Protein AF-A0A345T2D9-F1 (afdb_monomer_lite)

pLDDT: mean 84.97, std 14.41, range [37.31, 98.25]

Organism: NCBI:txid2126346

Sequence (292 aa):
MYDGEDHDENGLTFDQADDEQRRRAEKYAECTAQLSAAPDPAGAESLFDTGFTNGLMAIVVHEWPGQEHDARGRTLPASALLKLIEQKAADGVLAEAADAPGTYVIPEPNPVSFSWMEDGEEISLDTRIDVATLRDGLEATQHIRHARAGSSTRWLEERHIEALVALDYRQALHALSNEEENRDWERVRAEDRHSVEQAVDHLALIGDDEADRRAEAARRLHTGYHPKENPDGVELSDCPVCWRQAFSATREDELAMGQGPGQCFACGYERSPSMSYHLATIEHFKVRWGDY

Radius of gyration: 26.93 Å; chains: 1; bounding box: 69×57×72 Å

Secondary structure (DSSP, 8-state):
------B-TTS-BHHHHHHHHHHHHHHHHHHHHHHHT-SS-TTHHHHHHHHHHHHHHHHHHHHSTTTTB-TTSPBPPHHHHHHHHHHHHHTTSSEEPTTSTTEEEE--SS-B--TTSTT---B--PEEEEHHHHHHHHHHHHHHHTT---S--PPP-HHHHHHHHGGGGSTTT--HHHHHHHHHHHHHHHHHHHHHHHHHHHHHHH-HHHHHHHHHHHHHH----BTTTBTT----EE-TTT-SEEEEESS--TTSSS---EEETTT--EE-HHHHHHHHHHHHHHHHHTT-

Structure (mmCIF, N/CA/C/O backbone):
data_AF-A0A345T2D9-F1
#
_entry.id   AF-A0A345T2D9-F1
#
loop_
_atom_site.group_PDB
_atom_site.id
_atom_site.type_symbol
_atom_site.label_atom_id
_atom_site.label_alt_id
_atom_site.label_comp_id
_atom_site.label_asym_id
_atom_site.label_entity_id
_atom_site.label_seq_id
_atom_site.pdbx_PDB_ins_code
_atom_site.Cartn_x
_atom_site.Cartn_y
_atom_site.Cartn_z
_atom_site.occupancy
_atom_site.B_iso_or_equiv
_atom_site.auth_seq_id
_atom_site.auth_comp_id
_atom_site.auth_asym_id
_atom_site.auth_atom_id
_atom_site.pdbx_PDB_model_num
ATOM 1 N N . MET A 1 1 ? -0.911 -38.548 26.456 1.00 37.31 1 MET A N 1
ATOM 2 C CA . MET A 1 1 ? -2.371 -38.551 26.252 1.00 37.31 1 MET A CA 1
ATOM 3 C C . MET A 1 1 ? -2.942 -37.476 27.162 1.00 37.31 1 MET A C 1
ATOM 5 O O . MET A 1 1 ? -3.333 -37.764 28.283 1.00 37.31 1 MET A O 1
ATOM 9 N N . TYR A 1 2 ? -2.812 -36.237 26.703 1.00 39.16 2 TYR A N 1
ATOM 10 C CA . TYR A 1 2 ? -3.446 -35.026 27.219 1.00 39.16 2 TYR A CA 1
ATOM 11 C C . TYR A 1 2 ? -3.425 -34.071 26.019 1.00 39.16 2 TYR A C 1
ATOM 13 O O . TYR A 1 2 ? -2.543 -33.231 25.913 1.00 39.16 2 TYR A O 1
ATOM 21 N N . ASP A 1 3 ? -4.310 -34.333 25.057 1.00 41.81 3 ASP A N 1
ATOM 22 C CA . ASP A 1 3 ? -4.680 -33.353 24.035 1.00 41.81 3 ASP A CA 1
ATOM 23 C C . ASP A 1 3 ? -5.883 -32.620 24.625 1.00 41.81 3 ASP A C 1
ATOM 25 O O . ASP A 1 3 ? -7.017 -33.095 24.560 1.00 41.81 3 ASP A O 1
ATOM 29 N N . GLY A 1 4 ? -5.591 -31.561 25.376 1.00 41.50 4 GLY A N 1
ATOM 30 C CA . GLY A 1 4 ? -6.585 -30.572 25.760 1.00 41.50 4 GLY A CA 1
ATOM 31 C C . GLY A 1 4 ? -6.581 -29.511 24.678 1.00 41.50 4 GLY A C 1
ATOM 32 O O . GLY A 1 4 ? -5.702 -28.657 24.678 1.00 41.50 4 GLY A O 1
ATOM 33 N N . GLU A 1 5 ? -7.504 -29.616 23.728 1.00 44.31 5 GLU A N 1
ATOM 34 C CA . GLU A 1 5 ? -7.860 -28.487 22.874 1.00 44.31 5 GLU A CA 1
ATOM 35 C C . GLU A 1 5 ? -8.541 -27.459 23.787 1.00 44.31 5 GLU A C 1
ATOM 37 O O . GLU A 1 5 ? -9.658 -27.674 24.264 1.00 44.31 5 GLU A O 1
ATOM 42 N N . ASP A 1 6 ? -7.814 -26.390 24.121 1.00 44.22 6 ASP A N 1
ATOM 43 C CA . ASP A 1 6 ? -8.354 -25.248 24.854 1.00 44.22 6 ASP A CA 1
ATOM 44 C C . ASP A 1 6 ? -9.343 -24.528 23.927 1.00 44.22 6 ASP A C 1
ATOM 46 O O . ASP A 1 6 ? -8.974 -23.743 23.053 1.00 44.22 6 ASP A O 1
ATOM 50 N N . HIS A 1 7 ? -10.617 -24.879 24.074 1.00 38.28 7 HIS A N 1
ATOM 51 C CA . HIS A 1 7 ? -11.731 -24.195 23.434 1.00 38.28 7 HIS A CA 1
ATOM 52 C C . HIS A 1 7 ? -12.103 -22.956 24.248 1.00 38.28 7 HIS A C 1
ATOM 54 O O . HIS A 1 7 ? -12.227 -23.030 25.475 1.00 38.28 7 HIS A O 1
ATOM 60 N N . ASP A 1 8 ? -12.329 -21.832 23.570 1.00 53.59 8 ASP A N 1
ATOM 61 C CA . ASP A 1 8 ? -12.975 -20.681 24.192 1.00 53.59 8 ASP A CA 1
ATOM 62 C C . ASP A 1 8 ? -14.466 -20.964 24.477 1.00 53.59 8 ASP A C 1
ATOM 64 O O . ASP A 1 8 ? -15.040 -21.964 24.030 1.00 53.59 8 ASP A O 1
ATOM 68 N N . GLU A 1 9 ? -15.120 -20.087 25.246 1.00 47.97 9 GLU A N 1
ATOM 69 C CA . GLU A 1 9 ? -16.525 -20.241 25.663 1.00 47.97 9 GLU A CA 1
ATOM 70 C C . GLU A 1 9 ? -17.533 -20.272 24.488 1.00 47.97 9 GLU A C 1
ATOM 72 O O . GLU A 1 9 ? -18.720 -20.521 24.709 1.00 47.97 9 GLU A O 1
ATOM 77 N N . ASN A 1 10 ? -17.071 -20.089 23.243 1.00 53.78 10 ASN A N 1
ATOM 78 C CA . ASN A 1 10 ? -17.872 -20.093 22.020 1.00 53.78 10 ASN A CA 1
ATOM 79 C C . ASN A 1 10 ? -17.537 -21.244 21.048 1.00 53.78 10 ASN A C 1
ATOM 81 O O . ASN A 1 10 ? -18.207 -21.380 20.021 1.00 53.78 10 ASN A O 1
ATOM 85 N N . GLY A 1 11 ? -16.587 -22.124 21.382 1.00 51.28 11 GLY A N 1
ATOM 86 C CA . GLY A 1 11 ? -16.313 -23.351 20.631 1.00 51.28 11 GLY A CA 1
ATOM 87 C C . GLY A 1 11 ? -15.476 -23.168 19.364 1.00 51.28 11 GLY A C 1
ATOM 88 O O . GLY A 1 11 ? -15.506 -24.053 18.504 1.00 51.28 11 GLY A O 1
ATOM 89 N N . LEU A 1 12 ? -14.727 -22.068 19.242 1.00 49.78 12 LEU A N 1
ATOM 90 C CA . LEU A 1 12 ? -13.662 -21.944 18.246 1.00 49.78 12 LEU A CA 1
ATOM 91 C C . LEU A 1 12 ? -12.354 -22.462 18.856 1.00 49.78 12 LEU A C 1
ATOM 93 O O . LEU A 1 12 ? -12.05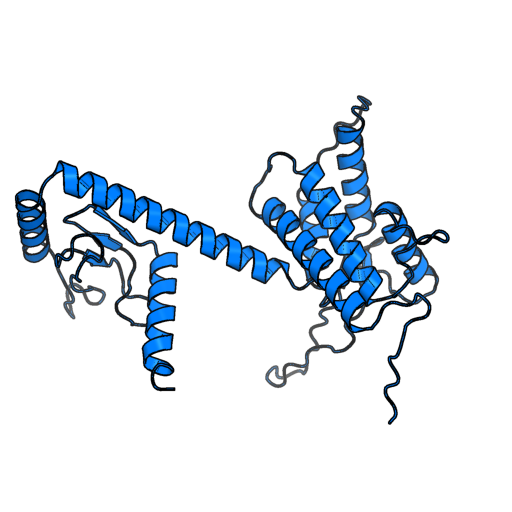5 -22.240 20.030 1.00 49.78 12 LEU A O 1
ATOM 97 N N . THR A 1 13 ? -11.574 -23.210 18.077 1.00 55.53 13 THR A N 1
ATOM 98 C CA . THR A 1 13 ? -10.193 -23.528 18.472 1.00 55.53 13 THR A CA 1
ATOM 99 C C . THR A 1 13 ? -9.342 -22.266 18.334 1.00 55.53 13 THR A C 1
ATOM 101 O O . THR A 1 13 ? -9.594 -21.474 17.428 1.00 55.53 13 THR A O 1
ATOM 104 N N . PHE A 1 14 ? -8.314 -22.092 19.168 1.00 55.38 14 PHE A N 1
ATOM 105 C CA . PHE A 1 14 ? -7.381 -20.951 19.112 1.00 55.38 14 PHE A CA 1
ATOM 106 C C . PHE A 1 14 ? -6.909 -20.617 17.675 1.00 55.38 14 PHE A C 1
ATOM 108 O O . PHE A 1 14 ? -6.937 -19.459 17.265 1.00 55.38 14 PHE A O 1
ATOM 115 N N . ASP A 1 15 ? -6.626 -21.643 16.863 1.00 62.47 15 ASP A N 1
ATOM 116 C CA . ASP A 1 15 ? -6.221 -21.513 15.452 1.00 62.47 15 ASP A CA 1
ATOM 117 C C . ASP A 1 15 ? -7.292 -20.886 14.529 1.00 62.47 15 ASP A C 1
ATOM 119 O O . ASP A 1 15 ? -6.964 -20.269 13.519 1.00 62.47 15 ASP A O 1
ATOM 123 N N . GLN A 1 16 ? -8.584 -21.031 14.842 1.00 66.31 16 GLN A N 1
ATOM 124 C CA . GLN A 1 16 ? -9.682 -20.501 14.021 1.00 66.31 16 GLN A CA 1
ATOM 125 C C . GLN A 1 16 ? -9.945 -19.015 14.283 1.00 66.31 16 GLN A C 1
ATOM 127 O O . GLN A 1 16 ? -10.308 -18.292 13.355 1.00 66.31 16 GLN A O 1
ATOM 132 N N . ALA A 1 17 ? -9.763 -18.565 15.527 1.00 65.06 17 ALA A N 1
ATOM 133 C CA . ALA A 1 17 ? -9.914 -17.161 15.901 1.00 65.06 17 ALA A CA 1
ATOM 134 C C . ALA A 1 17 ? -8.778 -16.300 15.320 1.00 65.06 17 ALA A C 1
ATOM 136 O O . ALA A 1 17 ? -9.041 -15.223 14.785 1.00 65.06 17 ALA A O 1
ATOM 137 N N . ASP A 1 18 ? -7.544 -16.816 15.338 1.00 75.94 18 ASP A N 1
ATOM 138 C CA . ASP A 1 18 ? -6.377 -16.173 14.716 1.00 75.94 18 ASP A CA 1
ATOM 139 C C . ASP A 1 18 ? -6.539 -16.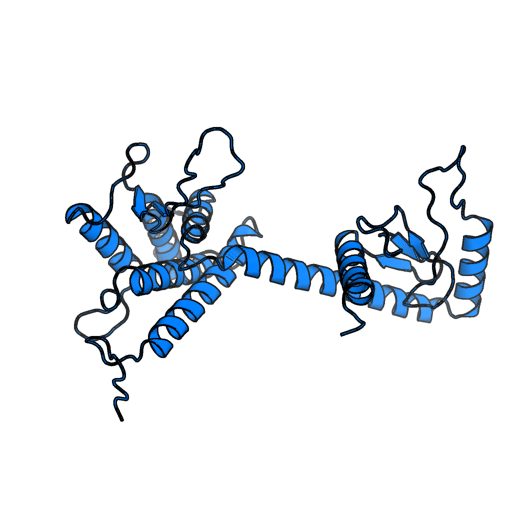056 13.187 1.00 75.94 18 ASP A C 1
ATOM 141 O O . ASP A 1 18 ? -6.321 -14.998 12.592 1.00 75.94 18 ASP A O 1
ATOM 145 N N . ASP A 1 19 ? -7.042 -17.114 12.540 1.00 82.75 19 ASP A N 1
ATOM 146 C CA . ASP A 1 19 ? -7.343 -17.107 11.106 1.00 82.75 19 ASP A CA 1
ATOM 147 C C . ASP A 1 19 ? -8.461 -16.118 10.728 1.00 82.75 19 ASP A C 1
ATOM 149 O O . ASP A 1 19 ? -8.384 -15.478 9.671 1.00 82.75 19 ASP A O 1
ATOM 153 N N . GLU A 1 20 ? -9.513 -15.979 11.546 1.00 82.44 20 GLU A N 1
ATOM 154 C CA . GLU A 1 20 ? -10.546 -14.966 11.309 1.00 82.44 20 GLU A CA 1
ATOM 155 C C . GLU A 1 20 ? -9.977 -13.557 11.487 1.00 82.44 20 GLU A C 1
ATOM 157 O O . GLU A 1 20 ? -10.146 -12.732 10.586 1.00 82.44 20 GLU A O 1
ATOM 162 N N . GLN A 1 21 ? -9.264 -13.290 12.584 1.00 87.62 21 GLN A N 1
ATOM 163 C CA . GLN A 1 21 ? -8.630 -11.996 12.832 1.00 87.62 21 GLN A CA 1
ATOM 164 C C . GLN A 1 21 ? -7.728 -11.592 11.658 1.00 87.62 21 GLN A C 1
ATOM 166 O O . GLN A 1 21 ? -7.878 -10.489 11.126 1.00 87.62 21 GLN A O 1
ATOM 171 N N . ARG A 1 22 ? -6.858 -12.497 11.186 1.00 87.75 22 ARG A N 1
ATOM 172 C CA . ARG A 1 22 ? -5.954 -12.235 10.056 1.00 87.75 22 ARG A CA 1
ATOM 173 C C . ARG A 1 22 ? -6.713 -11.867 8.782 1.00 87.75 22 ARG A C 1
ATOM 175 O O . ARG A 1 22 ? -6.397 -10.864 8.152 1.00 87.75 22 ARG A O 1
ATOM 182 N N . ARG A 1 23 ? -7.777 -12.601 8.436 1.00 90.12 23 ARG A N 1
ATOM 183 C CA . ARG A 1 23 ? -8.617 -12.276 7.262 1.00 90.12 23 ARG A CA 1
ATOM 184 C C . ARG A 1 23 ? -9.296 -10.912 7.380 1.00 90.12 23 ARG A C 1
ATOM 186 O O . ARG A 1 23 ? -9.499 -10.232 6.374 1.00 90.12 23 ARG A O 1
ATOM 193 N N . ARG A 1 24 ? -9.698 -10.514 8.591 1.00 92.81 24 ARG A N 1
ATOM 194 C CA . ARG A 1 24 ? -10.275 -9.185 8.843 1.00 92.81 24 ARG A CA 1
ATOM 195 C C . ARG A 1 24 ? -9.219 -8.096 8.674 1.00 92.81 24 ARG A C 1
ATOM 197 O O . ARG A 1 24 ? -9.506 -7.105 8.006 1.00 92.81 24 ARG A O 1
ATOM 204 N N . ALA A 1 25 ? -8.019 -8.302 9.208 1.00 93.12 25 ALA A N 1
ATOM 205 C CA . ALA A 1 25 ? -6.893 -7.385 9.055 1.00 93.12 25 ALA A CA 1
ATOM 206 C C . ALA A 1 25 ? -6.489 -7.209 7.581 1.00 93.12 25 ALA A C 1
ATOM 208 O O . ALA A 1 25 ? -6.402 -6.080 7.107 1.00 93.12 25 ALA A O 1
ATOM 209 N N . GLU A 1 26 ? -6.371 -8.306 6.825 1.00 91.75 26 GLU A N 1
ATOM 210 C CA . GLU A 1 26 ? -6.128 -8.286 5.374 1.00 91.75 26 GLU A CA 1
ATOM 211 C C . GLU A 1 26 ? -7.205 -7.469 4.649 1.00 91.75 26 GLU A C 1
ATOM 213 O O . GLU A 1 26 ? -6.901 -6.560 3.876 1.00 91.75 26 GLU A O 1
ATOM 218 N N . LYS A 1 27 ? -8.489 -7.726 4.945 1.00 95.06 27 LYS A N 1
ATOM 219 C CA . LYS A 1 27 ? -9.571 -7.006 4.268 1.00 95.06 27 LYS A CA 1
ATOM 220 C C . LYS A 1 27 ? -9.626 -5.523 4.629 1.00 95.06 27 LYS A C 1
ATOM 222 O O . LYS A 1 27 ? -10.008 -4.699 3.795 1.00 95.06 27 LYS A O 1
ATOM 227 N N . TYR A 1 28 ? -9.283 -5.191 5.870 1.00 95.88 28 TYR A N 1
ATOM 228 C CA . TYR A 1 28 ? -9.075 -3.817 6.302 1.00 95.88 28 TYR A CA 1
ATOM 229 C C . TYR A 1 28 ? -7.957 -3.159 5.485 1.00 95.88 28 TYR A C 1
ATOM 231 O O . TYR A 1 28 ? -8.211 -2.125 4.869 1.00 95.88 28 TYR A O 1
ATOM 239 N N . ALA A 1 29 ? -6.781 -3.786 5.412 1.00 94.06 29 ALA A N 1
ATOM 240 C CA . ALA A 1 29 ? -5.611 -3.259 4.719 1.00 94.06 29 ALA A CA 1
ATOM 241 C C . ALA A 1 29 ? -5.891 -3.002 3.231 1.00 94.06 29 ALA A C 1
ATOM 243 O O . ALA A 1 29 ? -5.652 -1.895 2.757 1.00 94.06 29 ALA A O 1
ATOM 244 N N . GLU A 1 30 ? -6.505 -3.957 2.521 1.00 92.69 30 GLU A N 1
ATOM 245 C CA . GLU A 1 30 ? -6.890 -3.802 1.108 1.00 92.69 30 GLU A CA 1
ATOM 246 C C . GLU A 1 30 ? -7.754 -2.551 0.870 1.00 92.69 30 GLU A C 1
ATOM 248 O O . GLU A 1 30 ? -7.509 -1.756 -0.043 1.00 92.69 30 GLU A O 1
ATOM 253 N N . CYS A 1 31 ? -8.809 -2.383 1.676 1.00 93.38 31 CYS A N 1
ATOM 254 C CA . CYS A 1 31 ? -9.748 -1.275 1.520 1.00 93.38 31 CYS A CA 1
ATOM 255 C C . CYS A 1 31 ? -9.118 0.063 1.913 1.00 93.38 31 CYS A C 1
ATOM 257 O O . CYS A 1 31 ? -9.323 1.058 1.217 1.00 93.38 31 CYS A O 1
ATOM 259 N N . THR A 1 32 ? -8.358 0.086 3.006 1.00 93.50 32 THR A N 1
ATOM 260 C CA . THR A 1 32 ? -7.711 1.293 3.523 1.00 93.50 32 THR A CA 1
ATOM 261 C C . THR A 1 32 ? -6.586 1.758 2.597 1.00 93.50 32 THR A C 1
ATOM 263 O O . THR A 1 32 ? -6.557 2.938 2.264 1.00 93.50 32 THR A O 1
ATOM 266 N N . ALA A 1 33 ? -5.753 0.853 2.071 1.00 91.25 33 ALA A N 1
ATOM 267 C CA . ALA A 1 33 ? -4.710 1.180 1.091 1.00 91.25 33 ALA A CA 1
ATOM 268 C C . ALA A 1 33 ? -5.300 1.749 -0.210 1.00 91.25 33 ALA A C 1
ATOM 270 O O . ALA A 1 33 ? -4.747 2.651 -0.840 1.00 91.25 33 ALA A O 1
ATOM 271 N N . GLN A 1 34 ? -6.459 1.239 -0.640 1.00 90.50 34 GLN A N 1
ATOM 272 C CA . GLN A 1 34 ? -7.145 1.787 -1.808 1.00 90.50 34 GLN A CA 1
ATOM 273 C C . GLN A 1 34 ? -7.705 3.196 -1.553 1.00 90.50 34 GLN A C 1
ATOM 275 O O . GLN A 1 34 ? -7.751 4.003 -2.483 1.00 90.50 34 GLN A O 1
ATOM 280 N N . LEU A 1 35 ? -8.132 3.487 -0.321 1.00 90.62 35 LEU A N 1
ATOM 281 C CA . LEU A 1 35 ? -8.584 4.818 0.088 1.00 90.62 35 LEU A CA 1
ATOM 282 C C . LEU A 1 35 ? -7.427 5.809 0.226 1.00 90.62 35 LEU A C 1
ATOM 284 O O . LEU A 1 35 ? -7.558 6.933 -0.242 1.00 90.62 35 LEU A O 1
ATOM 288 N N . SER A 1 36 ? -6.310 5.403 0.834 1.00 89.38 36 SER A N 1
ATOM 289 C CA . SER A 1 36 ? -5.149 6.275 1.057 1.00 89.38 36 SER A CA 1
ATOM 290 C C . SER A 1 36 ? -4.454 6.663 -0.251 1.00 89.38 36 SER A C 1
ATOM 292 O O . SER A 1 36 ? -3.978 7.787 -0.396 1.00 89.38 36 SER A O 1
ATOM 294 N N . ALA A 1 37 ? -4.439 5.766 -1.241 1.00 85.12 37 ALA A N 1
ATOM 295 C CA . ALA A 1 37 ? -3.722 5.976 -2.496 1.00 85.12 37 ALA A CA 1
ATOM 296 C C . ALA A 1 37 ? -4.385 6.972 -3.470 1.00 85.12 37 ALA A C 1
ATOM 298 O O . ALA A 1 37 ? -3.742 7.382 -4.441 1.00 85.12 37 ALA A O 1
ATOM 299 N N . ALA A 1 38 ? -5.658 7.341 -3.281 1.00 77.38 38 ALA A N 1
ATOM 300 C CA . ALA A 1 38 ? -6.394 8.176 -4.232 1.00 77.38 38 ALA A CA 1
ATOM 301 C C . ALA A 1 38 ? -7.232 9.263 -3.533 1.00 77.38 38 ALA A C 1
ATOM 303 O O . ALA A 1 38 ? -7.950 8.959 -2.590 1.00 77.38 38 ALA A O 1
ATOM 304 N N . PRO A 1 39 ? -7.240 10.514 -4.037 1.00 60.34 39 PRO A N 1
ATOM 305 C CA . PRO A 1 39 ? -7.975 11.616 -3.407 1.00 60.34 39 PRO A CA 1
ATOM 306 C C . PRO A 1 39 ? -9.511 11.507 -3.498 1.00 60.34 39 PRO A C 1
ATOM 308 O O . PRO A 1 39 ? -10.200 12.236 -2.794 1.00 60.34 39 PRO A O 1
ATOM 311 N N . ASP A 1 40 ? -10.050 10.632 -4.358 1.00 73.19 40 ASP A N 1
ATOM 312 C CA . ASP A 1 40 ? -11.491 10.331 -4.467 1.00 73.19 40 ASP A CA 1
ATOM 313 C C . ASP A 1 40 ? -11.710 9.002 -5.231 1.00 73.19 40 ASP A C 1
ATOM 315 O O . ASP A 1 40 ? -11.970 8.998 -6.442 1.00 73.19 40 ASP A O 1
ATOM 319 N N . PRO A 1 41 ? -11.490 7.834 -4.599 1.00 75.31 41 PRO A N 1
ATOM 320 C CA . PRO A 1 41 ? -11.643 6.557 -5.280 1.00 75.31 41 PRO A CA 1
ATOM 321 C C . PRO A 1 41 ? -13.120 6.262 -5.549 1.00 75.31 41 PRO A C 1
ATOM 323 O O . PRO A 1 41 ? -13.985 6.425 -4.689 1.00 75.31 41 PRO A O 1
ATOM 326 N N . ALA A 1 42 ? -13.418 5.735 -6.738 1.00 78.38 42 ALA A N 1
ATOM 327 C CA . ALA A 1 42 ? -14.766 5.283 -7.061 1.00 78.38 42 ALA A CA 1
ATOM 328 C C . ALA A 1 42 ? -15.254 4.252 -6.024 1.00 78.38 42 ALA A C 1
ATOM 330 O O . ALA A 1 42 ? -14.652 3.190 -5.859 1.00 78.38 42 ALA A O 1
ATOM 331 N N . GLY A 1 43 ? -16.363 4.561 -5.345 1.00 84.75 43 GLY A N 1
ATOM 332 C CA . GLY A 1 43 ? -16.904 3.719 -4.278 1.00 84.75 43 GLY A CA 1
ATOM 333 C C . GLY A 1 43 ? -16.200 3.879 -2.927 1.00 84.75 43 GLY A C 1
ATOM 334 O O . GLY A 1 43 ? -16.231 2.933 -2.134 1.00 84.75 43 GLY A O 1
ATOM 335 N N . ALA A 1 44 ? -15.597 5.043 -2.652 1.00 87.75 44 ALA A N 1
ATOM 336 C CA . ALA A 1 44 ? -14.953 5.385 -1.383 1.00 87.75 44 ALA A CA 1
ATOM 337 C C . ALA A 1 44 ? -15.805 5.019 -0.157 1.00 87.75 44 ALA A C 1
ATOM 339 O O . ALA A 1 44 ? -15.297 4.454 0.803 1.00 87.75 44 ALA A O 1
ATOM 340 N N . GLU A 1 45 ? -17.120 5.229 -0.200 1.00 89.56 45 GLU A N 1
ATOM 341 C CA . GLU A 1 45 ? -18.030 4.892 0.901 1.00 89.56 45 GLU A CA 1
ATOM 342 C C . GLU A 1 45 ? -18.142 3.383 1.133 1.00 89.56 45 GLU A C 1
ATOM 344 O O . GLU A 1 45 ? -18.313 2.908 2.257 1.00 89.56 45 GLU A O 1
ATOM 349 N N . SER A 1 46 ? -18.076 2.599 0.055 1.00 90.69 46 SER A N 1
ATOM 350 C CA . SER A 1 46 ? -18.073 1.143 0.152 1.00 90.69 46 SER A CA 1
ATOM 351 C C . SER A 1 46 ? -16.764 0.634 0.734 1.00 90.69 46 SER A C 1
ATOM 353 O O . SER A 1 46 ? -16.788 -0.260 1.583 1.00 90.69 46 SER A O 1
ATOM 355 N N . LEU A 1 47 ? -15.645 1.204 0.285 1.00 92.75 47 LEU A N 1
ATOM 356 C CA . LEU A 1 47 ? -14.314 0.877 0.784 1.00 92.75 47 LEU A CA 1
ATOM 357 C C . LEU A 1 47 ? -14.183 1.258 2.257 1.00 92.75 47 LEU A C 1
ATOM 359 O O . LEU A 1 47 ? -13.773 0.418 3.048 1.00 92.75 47 LEU A O 1
ATOM 363 N N . PHE A 1 48 ? -14.623 2.459 2.638 1.00 93.62 48 PHE A N 1
ATOM 364 C CA . PHE A 1 48 ? -14.526 2.956 4.009 1.00 93.62 48 PHE A CA 1
ATOM 365 C C . PHE A 1 48 ? -15.298 2.065 4.968 1.00 93.62 48 PHE A C 1
ATOM 367 O O . PHE A 1 48 ? -14.719 1.538 5.905 1.00 93.62 48 PHE A O 1
ATOM 374 N N . ASP A 1 49 ? -16.577 1.801 4.705 1.00 92.44 49 ASP A N 1
ATOM 375 C CA . ASP A 1 49 ? -17.382 0.966 5.602 1.00 92.44 49 ASP A CA 1
ATOM 376 C C . ASP A 1 49 ? -16.863 -0.473 5.687 1.00 92.44 49 ASP A C 1
ATOM 378 O O . ASP A 1 49 ? -16.956 -1.100 6.746 1.00 92.44 49 ASP A O 1
ATOM 382 N N . THR A 1 50 ? -16.348 -1.016 4.577 1.00 93.81 50 THR A N 1
ATOM 383 C CA . THR A 1 50 ? -15.784 -2.372 4.546 1.00 93.81 50 THR A CA 1
ATOM 384 C C . THR A 1 50 ? -14.486 -2.420 5.339 1.00 93.81 50 THR A C 1
ATOM 386 O O . THR A 1 50 ? -14.356 -3.273 6.216 1.00 93.81 50 THR A O 1
ATOM 389 N N . GLY A 1 51 ? -13.563 -1.496 5.075 1.00 94.38 51 GLY A N 1
ATOM 390 C CA . GLY A 1 51 ? -12.301 -1.380 5.794 1.00 94.38 51 GLY A CA 1
ATOM 391 C C . GLY A 1 51 ? -12.549 -1.155 7.277 1.00 94.38 51 GLY A C 1
ATOM 392 O O . GLY A 1 51 ? -12.126 -1.953 8.103 1.00 94.38 51 GLY A O 1
ATOM 393 N N . PHE A 1 52 ? -13.363 -0.159 7.613 1.00 95.50 52 PHE A N 1
ATOM 394 C CA . PHE A 1 52 ? -13.691 0.199 8.985 1.00 95.50 52 PHE A CA 1
ATOM 395 C C . PHE A 1 52 ? -14.347 -0.940 9.774 1.00 95.50 52 PHE A C 1
ATOM 397 O O . PHE A 1 52 ? -13.939 -1.231 10.898 1.00 95.50 52 PHE A O 1
ATOM 404 N N . THR A 1 53 ? -15.329 -1.634 9.188 1.00 94.81 53 THR A N 1
ATOM 405 C CA . THR A 1 53 ? -15.988 -2.760 9.870 1.00 94.81 53 THR A CA 1
ATOM 406 C C . THR A 1 53 ? -15.014 -3.906 10.126 1.00 94.81 53 THR A C 1
ATOM 408 O O . THR A 1 53 ? -15.021 -4.464 11.220 1.00 94.81 53 THR A O 1
ATOM 411 N N . ASN A 1 54 ? -14.178 -4.267 9.145 1.00 95.19 54 ASN A N 1
ATOM 412 C CA . ASN A 1 54 ? -13.198 -5.338 9.334 1.00 95.19 54 ASN A CA 1
ATOM 413 C C . ASN A 1 54 ? -12.073 -4.917 10.294 1.00 95.19 54 ASN A C 1
ATOM 415 O O . ASN A 1 54 ? -11.663 -5.729 11.116 1.00 95.19 54 ASN A O 1
ATOM 419 N N . GLY A 1 55 ? -11.659 -3.648 10.266 1.00 95.00 55 GLY A N 1
ATOM 420 C CA . GLY A 1 55 ? -10.660 -3.086 11.172 1.00 95.00 55 GLY A CA 1
ATOM 421 C C . GLY A 1 55 ? -11.091 -3.190 12.634 1.00 95.00 55 GLY A C 1
ATOM 422 O O . GLY A 1 55 ? -10.402 -3.792 13.454 1.00 95.00 55 GLY A O 1
ATOM 423 N N . LEU A 1 56 ? -12.294 -2.693 12.951 1.00 94.94 56 LEU A N 1
ATOM 424 C CA . LEU A 1 56 ? -12.850 -2.817 14.302 1.00 94.94 56 LEU A CA 1
ATOM 425 C C . LEU A 1 56 ? -13.085 -4.269 14.712 1.00 94.94 56 LEU A C 1
ATOM 427 O O . LEU A 1 56 ? -12.903 -4.601 15.878 1.00 94.94 56 LEU A O 1
ATOM 431 N N . MET A 1 57 ? -13.502 -5.126 13.780 1.00 93.69 57 MET A N 1
ATOM 432 C CA . MET A 1 57 ? -13.701 -6.547 14.057 1.00 93.69 57 MET A CA 1
ATOM 433 C C . MET A 1 57 ? -12.395 -7.215 14.483 1.00 93.69 57 MET A C 1
ATOM 435 O O . MET A 1 57 ? -12.374 -7.875 15.514 1.00 93.69 57 MET A O 1
ATOM 439 N N . ALA A 1 58 ? -11.309 -7.005 13.736 1.00 93.62 58 ALA A N 1
ATOM 440 C CA . ALA A 1 58 ? -10.004 -7.564 14.072 1.00 93.62 58 ALA A CA 1
ATOM 441 C C . ALA A 1 58 ? -9.516 -7.078 15.445 1.00 93.62 58 ALA A C 1
ATOM 443 O O . ALA A 1 58 ? -9.081 -7.890 16.256 1.00 93.62 58 ALA A O 1
ATOM 444 N N . ILE A 1 59 ? -9.661 -5.777 15.733 1.00 92.50 59 ILE A N 1
ATOM 445 C CA . ILE A 1 59 ? -9.303 -5.210 17.041 1.00 92.50 59 ILE A CA 1
ATOM 446 C C . ILE A 1 59 ? -10.137 -5.854 18.153 1.00 92.50 59 ILE A C 1
ATOM 448 O O . ILE A 1 59 ? -9.582 -6.317 19.139 1.00 92.50 59 ILE A O 1
ATOM 452 N N . VAL A 1 60 ? -11.465 -5.915 18.014 1.00 92.81 60 VAL A N 1
ATOM 453 C CA . VAL A 1 60 ? -12.335 -6.448 19.076 1.00 92.81 60 VAL A CA 1
ATOM 454 C C . VAL A 1 60 ? -12.108 -7.939 19.304 1.00 92.81 60 VAL A C 1
ATOM 456 O O . VAL A 1 60 ? -12.054 -8.343 20.460 1.00 92.81 60 VAL A O 1
ATOM 459 N N . VAL A 1 61 ? -11.936 -8.736 18.246 1.00 91.69 61 VAL A N 1
ATOM 460 C CA . VAL A 1 61 ? -11.609 -10.168 18.365 1.00 91.69 61 VAL A CA 1
ATOM 461 C C . VAL A 1 61 ? -10.300 -10.359 19.126 1.00 91.69 61 VAL A C 1
ATOM 463 O O . VAL A 1 61 ? -10.208 -11.259 19.954 1.00 91.69 61 VAL A O 1
ATOM 466 N N . HIS A 1 62 ? -9.312 -9.497 18.883 1.00 89.44 62 HIS A N 1
ATOM 467 C CA . HIS A 1 62 ? -8.018 -9.568 19.548 1.00 89.44 62 HIS A CA 1
ATOM 468 C C . HIS A 1 62 ? -8.074 -9.104 21.016 1.00 89.44 62 HIS A C 1
ATOM 470 O O . HIS A 1 62 ? -7.572 -9.794 21.900 1.00 89.44 62 HIS A O 1
ATOM 476 N N . GLU A 1 63 ? -8.709 -7.962 21.303 1.00 88.94 63 GLU A N 1
ATOM 477 C CA . GLU A 1 63 ? -8.763 -7.398 22.662 1.00 88.94 63 GLU A CA 1
ATOM 478 C C . GLU A 1 63 ? -9.767 -8.102 23.575 1.00 88.94 63 GLU A C 1
ATOM 480 O O . GLU A 1 63 ? -9.525 -8.299 24.770 1.00 88.94 63 GLU A O 1
ATOM 485 N N . TRP A 1 64 ? -10.949 -8.405 23.039 1.00 91.69 64 TRP A N 1
ATOM 486 C CA . TRP A 1 64 ? -12.104 -8.880 23.795 1.00 91.69 64 TRP A CA 1
ATOM 487 C C . TRP A 1 64 ? -12.823 -10.014 23.048 1.00 91.69 64 TRP A C 1
ATOM 489 O O . TRP A 1 64 ? -13.976 -9.829 22.638 1.00 91.69 64 TRP A O 1
ATOM 499 N N . PRO A 1 65 ? -12.182 -11.192 22.923 1.00 89.88 65 PRO A N 1
ATOM 500 C CA . PRO A 1 65 ? -12.749 -12.329 22.207 1.00 89.88 65 PRO A CA 1
ATOM 501 C C . PRO A 1 65 ? -14.186 -12.650 22.645 1.00 89.88 65 PRO A C 1
ATOM 503 O O . PRO A 1 65 ? -14.503 -12.678 23.840 1.00 89.88 65 PRO A O 1
ATOM 506 N N . GLY A 1 66 ? -15.069 -12.881 21.674 1.00 89.19 66 GLY A N 1
ATOM 507 C CA . GLY A 1 66 ? -16.480 -13.208 21.870 1.00 89.19 66 GLY A CA 1
ATOM 508 C C . GLY A 1 66 ? -17.408 -11.999 22.033 1.00 89.19 66 GLY A C 1
ATOM 509 O O . GLY A 1 66 ? -18.628 -12.165 21.980 1.00 89.19 66 GLY A O 1
ATOM 510 N N . GLN A 1 67 ? -16.880 -10.782 22.218 1.00 93.25 67 GLN A N 1
ATOM 511 C CA . GLN A 1 67 ? -17.696 -9.564 22.367 1.00 93.25 67 GLN A CA 1
ATOM 512 C C . GLN A 1 67 ? -18.030 -8.894 21.033 1.00 93.25 67 GLN A C 1
ATOM 514 O O . GLN A 1 67 ? -18.825 -7.955 20.985 1.00 93.25 67 GLN A O 1
ATOM 519 N N . GLU A 1 68 ? -17.473 -9.399 19.940 1.00 92.75 68 GLU A N 1
ATOM 520 C CA . GLU A 1 68 ? -17.796 -9.017 18.572 1.00 92.75 68 GLU A CA 1
ATOM 521 C C . GLU A 1 68 ? -19.140 -9.573 18.073 1.00 92.75 68 GLU A C 1
ATOM 523 O O . GLU A 1 68 ? -19.619 -9.176 17.005 1.00 92.75 68 GLU A O 1
ATOM 528 N N . HIS A 1 69 ? -19.770 -10.460 18.845 1.00 92.94 69 HIS A N 1
ATOM 529 C CA . HIS A 1 69 ? -21.038 -11.101 18.520 1.00 92.94 69 HIS A CA 1
ATOM 530 C C . HIS A 1 69 ? -22.190 -10.605 19.407 1.00 92.94 69 HIS A C 1
ATOM 532 O O . HIS A 1 69 ? -22.039 -10.320 20.593 1.00 92.94 69 HIS A O 1
ATOM 538 N N . ASP A 1 70 ? -23.392 -10.518 18.832 1.00 91.94 70 ASP A N 1
ATOM 539 C CA . ASP A 1 70 ? -24.620 -10.325 19.599 1.00 91.94 70 ASP A CA 1
ATOM 540 C C . ASP A 1 70 ? -25.045 -11.619 20.320 1.00 91.94 70 ASP A C 1
ATOM 542 O O . ASP A 1 70 ? -24.536 -12.708 20.063 1.00 91.94 70 ASP A O 1
ATOM 546 N N . ALA A 1 71 ? -26.059 -11.532 21.185 1.00 89.06 71 ALA A N 1
ATOM 547 C CA . ALA A 1 71 ? -26.590 -12.688 21.921 1.00 89.06 71 ALA A CA 1
ATOM 548 C C . ALA A 1 71 ? -27.147 -13.827 21.031 1.00 89.06 71 ALA A C 1
ATOM 550 O O . ALA A 1 71 ? -27.556 -14.866 21.544 1.00 89.06 71 ALA A O 1
ATOM 551 N N . ARG A 1 72 ? -27.240 -13.625 19.711 1.00 88.81 72 ARG A N 1
ATOM 552 C CA . ARG A 1 72 ? -27.657 -14.630 18.722 1.00 88.81 72 ARG A CA 1
ATOM 553 C C . ARG A 1 72 ? -26.471 -15.162 17.909 1.00 88.81 72 ARG A C 1
ATOM 555 O O . ARG A 1 72 ? -26.709 -15.857 16.923 1.00 88.81 72 ARG A O 1
ATOM 562 N N . GLY A 1 73 ? -25.238 -14.818 18.282 1.00 88.31 73 GLY A N 1
ATOM 563 C CA . GLY A 1 73 ? -24.020 -15.201 17.572 1.00 88.31 73 GLY A CA 1
ATOM 564 C C . GLY A 1 73 ? -23.819 -14.456 16.252 1.00 88.31 73 GLY A C 1
ATOM 565 O O . GLY A 1 73 ? -23.113 -14.947 15.380 1.00 88.31 73 GLY A O 1
ATOM 566 N N . ARG A 1 74 ? -24.477 -13.308 16.036 1.00 89.81 74 ARG A N 1
ATOM 567 C CA . ARG A 1 74 ? -24.291 -12.513 14.811 1.00 89.81 74 ARG A CA 1
ATOM 568 C C . ARG A 1 74 ? -23.261 -11.428 15.045 1.00 89.81 74 ARG A C 1
ATOM 570 O O . ARG A 1 74 ? -23.337 -10.725 16.047 1.00 89.81 74 ARG A O 1
ATOM 577 N N . THR A 1 75 ? -22.373 -11.241 14.080 1.00 91.25 75 THR A N 1
ATOM 578 C CA . THR A 1 75 ? -21.362 -10.186 14.101 1.00 91.25 75 THR A CA 1
ATOM 579 C C . THR A 1 75 ? -21.999 -8.806 14.282 1.00 91.25 75 THR A C 1
ATOM 581 O O . THR A 1 75 ? -22.974 -8.455 13.604 1.00 91.25 75 THR A O 1
ATOM 584 N N . LEU A 1 76 ? -21.453 -8.020 15.205 1.00 92.81 76 LEU A N 1
ATOM 585 C CA . LEU A 1 76 ? -21.905 -6.665 15.484 1.00 92.81 76 LEU A CA 1
ATOM 586 C C . LEU A 1 76 ? -21.537 -5.710 14.334 1.00 92.81 76 LEU A C 1
ATOM 588 O O . LEU A 1 76 ? -20.455 -5.812 13.756 1.00 92.81 76 LEU A O 1
ATOM 592 N N . PRO A 1 77 ? -22.411 -4.744 13.991 1.00 93.31 77 PRO A N 1
ATOM 593 C CA . PRO A 1 77 ? -22.061 -3.693 13.041 1.00 93.31 77 PRO A CA 1
ATOM 594 C C . PRO A 1 77 ? -21.030 -2.727 13.643 1.00 93.31 77 PRO A C 1
ATOM 596 O O . PRO A 1 77 ? -20.989 -2.546 14.860 1.00 93.31 77 PRO A O 1
ATOM 599 N N . ALA A 1 78 ? -20.286 -2.008 12.794 1.00 93.38 78 ALA A N 1
ATOM 600 C CA . ALA A 1 78 ? -19.274 -1.031 13.221 1.00 93.38 78 ALA A CA 1
ATOM 601 C C . ALA A 1 78 ? -19.789 -0.021 14.266 1.00 93.38 78 ALA A C 1
ATOM 603 O O . ALA A 1 78 ? -19.118 0.262 15.252 1.00 93.38 78 ALA A O 1
ATOM 604 N N . SER A 1 79 ? -21.030 0.459 14.126 1.00 94.06 79 SER A N 1
ATOM 605 C CA . SER A 1 79 ? -21.640 1.374 15.101 1.00 94.06 79 SER A CA 1
ATOM 606 C C . SER A 1 79 ? -21.857 0.756 16.487 1.00 94.06 79 SER A C 1
ATOM 608 O O . SER A 1 79 ? -21.848 1.478 17.482 1.00 94.06 79 SER A O 1
ATOM 610 N N . ALA A 1 80 ? -22.070 -0.559 16.574 1.00 94.94 80 ALA A N 1
ATOM 611 C CA . ALA A 1 80 ? -22.170 -1.273 17.841 1.00 94.94 80 ALA A CA 1
ATOM 612 C C . ALA A 1 80 ? -20.783 -1.582 18.425 1.00 94.94 80 ALA A C 1
ATOM 614 O O . ALA A 1 80 ? -20.617 -1.475 19.635 1.00 94.94 80 ALA A O 1
ATOM 615 N N . LEU A 1 81 ? -19.787 -1.871 17.583 1.00 95.75 81 LEU A N 1
ATOM 616 C CA . LEU A 1 81 ? -18.393 -2.049 18.011 1.00 95.75 81 LEU A CA 1
ATOM 617 C C . LEU A 1 81 ? -17.801 -0.746 18.575 1.00 95.75 81 LEU A C 1
ATOM 619 O O . LEU A 1 81 ? -17.155 -0.765 19.615 1.00 95.75 81 LEU A O 1
ATOM 623 N N . LEU A 1 82 ? -18.106 0.410 17.973 1.00 95.81 82 LEU A N 1
ATOM 624 C CA . LEU A 1 82 ? -17.735 1.711 18.546 1.00 95.81 82 LEU A CA 1
ATOM 625 C C . LEU A 1 82 ? -18.341 1.930 19.940 1.00 95.81 82 LEU A C 1
ATOM 627 O O . LEU A 1 82 ? -17.666 2.427 20.836 1.00 95.81 82 LEU A O 1
ATOM 631 N N . LYS A 1 83 ? -19.605 1.536 20.141 1.00 95.81 83 LYS A N 1
ATOM 632 C CA . LYS A 1 83 ? -20.251 1.616 21.461 1.00 95.81 83 LYS A CA 1
ATOM 633 C C . LYS A 1 83 ? -19.617 0.667 22.469 1.00 95.81 83 LYS A C 1
ATOM 635 O O . LYS A 1 83 ? -19.554 0.999 23.646 1.00 95.81 83 LYS A O 1
ATOM 640 N N . LEU A 1 84 ? -19.169 -0.505 22.021 1.00 95.44 84 LEU A N 1
ATOM 641 C CA . LEU A 1 84 ? -18.409 -1.423 22.861 1.00 95.44 84 LEU A CA 1
ATOM 642 C C . LEU A 1 84 ? -17.106 -0.761 23.329 1.00 95.44 84 LEU A C 1
ATOM 644 O O . LEU A 1 84 ? -16.823 -0.800 24.518 1.00 95.44 84 LEU A O 1
ATOM 648 N N . ILE A 1 85 ? -16.369 -0.090 22.441 1.00 93.88 85 ILE A N 1
ATOM 649 C CA . ILE A 1 85 ? -15.139 0.642 22.794 1.00 93.88 85 ILE A CA 1
ATOM 650 C C . ILE A 1 85 ? -15.425 1.753 23.818 1.00 93.88 85 ILE A C 1
ATOM 652 O O . ILE A 1 85 ? -14.741 1.838 24.837 1.00 93.88 85 ILE A O 1
ATOM 656 N N . GLU A 1 86 ? -16.477 2.552 23.613 1.00 94.38 86 GLU A N 1
ATOM 657 C CA . GLU A 1 86 ? -16.912 3.563 24.593 1.00 94.38 86 GLU A CA 1
ATOM 658 C C . GLU A 1 86 ? -17.283 2.935 25.945 1.00 94.38 86 GLU A C 1
ATOM 660 O O . GLU A 1 86 ? -16.938 3.471 26.998 1.00 94.38 86 GLU A O 1
ATOM 665 N N . GLN A 1 87 ? -17.957 1.779 25.935 1.00 95.06 87 GLN A N 1
ATOM 666 C CA . GLN A 1 87 ? -18.295 1.048 27.155 1.00 95.06 87 GLN A CA 1
ATOM 667 C C . GLN A 1 87 ? -17.036 0.557 27.879 1.00 95.06 87 GLN A C 1
ATOM 669 O O . GLN A 1 87 ? -16.945 0.697 29.094 1.00 95.06 87 GLN A O 1
ATOM 674 N N . LYS A 1 88 ? -16.035 0.050 27.151 1.00 94.31 88 LYS A N 1
ATOM 675 C CA . LYS A 1 88 ? -14.748 -0.371 27.725 1.00 94.31 88 LYS A CA 1
ATOM 676 C C . LYS A 1 88 ? -14.018 0.797 28.380 1.00 94.31 88 LYS A C 1
ATOM 678 O O . LYS A 1 88 ? -13.429 0.621 29.444 1.00 94.31 88 LYS A O 1
ATOM 683 N N . ALA A 1 89 ? -14.102 1.990 27.801 1.00 91.56 89 ALA A N 1
ATOM 684 C CA . ALA A 1 89 ? -13.589 3.197 28.437 1.00 91.56 89 ALA A CA 1
ATOM 685 C C . ALA A 1 89 ? -14.377 3.568 29.707 1.00 91.56 89 ALA A C 1
ATOM 687 O O . ALA A 1 89 ? -13.780 3.851 30.743 1.00 91.56 89 ALA A O 1
ATOM 688 N N . ALA A 1 90 ? -15.712 3.499 29.668 1.00 91.38 90 ALA A N 1
ATOM 689 C CA . ALA A 1 90 ? -16.561 3.758 30.836 1.00 91.38 90 ALA A CA 1
ATOM 690 C C . ALA A 1 90 ? -16.322 2.762 31.988 1.00 91.38 90 ALA A C 1
ATOM 692 O O . ALA A 1 90 ? -16.398 3.140 33.158 1.00 91.38 90 ALA A O 1
ATOM 693 N N . ASP A 1 91 ? -15.987 1.514 31.657 1.00 93.00 91 ASP A N 1
ATOM 694 C CA . ASP A 1 91 ? -15.623 0.459 32.608 1.00 93.00 91 ASP A CA 1
ATOM 695 C C . ASP A 1 91 ? -14.179 0.603 33.135 1.00 93.00 91 ASP A C 1
ATOM 697 O O . ASP A 1 91 ? -13.750 -0.171 33.992 1.00 93.00 91 ASP A O 1
ATOM 701 N N . GLY A 1 92 ? -13.420 1.589 32.641 1.00 89.44 92 GLY A N 1
ATOM 702 C CA . GLY A 1 92 ? -12.031 1.848 33.025 1.00 89.44 92 GLY A CA 1
ATOM 703 C C . GLY A 1 92 ? -11.011 0.889 32.405 1.00 89.44 92 GLY A C 1
ATOM 704 O O . GLY A 1 92 ? -9.870 0.852 32.857 1.00 89.44 92 GLY A O 1
ATOM 705 N N . VAL A 1 93 ? -11.409 0.108 31.394 1.00 89.44 93 VAL A N 1
ATOM 706 C CA . VAL A 1 93 ? -10.515 -0.791 30.642 1.00 89.44 93 VAL A CA 1
ATOM 707 C C . VAL A 1 93 ? -9.642 0.005 29.674 1.00 89.44 93 VAL A C 1
ATOM 709 O O . VAL A 1 93 ? -8.464 -0.299 29.522 1.00 89.44 93 VAL A O 1
ATOM 712 N N . LEU A 1 94 ? -10.215 1.027 29.036 1.00 91.31 94 LEU A N 1
ATOM 713 C CA . LEU A 1 94 ? -9.501 1.941 28.145 1.00 91.31 94 LEU A CA 1
ATOM 714 C C . LEU A 1 94 ? -9.404 3.333 28.759 1.00 91.31 94 LEU A C 1
ATOM 716 O O . LEU A 1 94 ? -10.320 3.784 29.449 1.00 91.31 94 LEU A O 1
ATOM 720 N N . ALA A 1 95 ? -8.315 4.034 28.456 1.00 89.38 95 ALA A N 1
ATOM 721 C CA . ALA A 1 95 ? -8.177 5.445 28.785 1.00 89.38 95 ALA A CA 1
ATOM 722 C C . ALA A 1 95 ? -8.709 6.310 27.635 1.00 89.38 95 ALA A C 1
ATOM 724 O O . ALA A 1 95 ? -8.487 6.011 26.462 1.00 89.38 95 ALA A O 1
ATOM 725 N N . GLU A 1 96 ? -9.389 7.404 27.966 1.00 89.81 96 GLU A N 1
ATOM 726 C CA . GLU A 1 96 ? -9.638 8.480 27.006 1.00 89.81 96 GLU A CA 1
ATOM 727 C C . GLU A 1 96 ? -8.383 9.354 26.900 1.00 89.81 96 GLU A C 1
ATOM 729 O O . GLU A 1 96 ? -7.743 9.675 27.907 1.00 89.81 96 GLU A O 1
ATOM 734 N N . ALA A 1 97 ? -8.012 9.724 25.679 1.00 87.00 97 ALA A N 1
ATOM 735 C CA . ALA A 1 97 ? -6.843 10.543 25.425 1.00 87.00 97 ALA A CA 1
ATOM 736 C C . ALA A 1 97 ? -7.035 11.954 26.003 1.00 87.00 97 ALA A C 1
ATOM 738 O O . ALA A 1 97 ? -7.998 12.653 25.686 1.00 87.00 97 ALA A O 1
ATOM 739 N N . ALA A 1 98 ? -6.089 12.402 26.831 1.00 84.00 98 ALA A N 1
ATOM 740 C CA . ALA A 1 98 ? -6.182 13.695 27.512 1.00 84.00 98 ALA A CA 1
ATOM 741 C C . ALA A 1 98 ? -6.171 14.898 26.549 1.00 84.00 98 ALA A C 1
ATOM 743 O O . ALA A 1 98 ? -6.692 15.964 26.876 1.00 84.00 98 ALA A O 1
ATOM 744 N N . ASP A 1 99 ? -5.558 14.731 25.379 1.00 86.25 99 ASP A N 1
ATOM 745 C CA . ASP A 1 99 ? -5.388 15.748 24.344 1.00 86.25 99 ASP A CA 1
ATOM 746 C C . ASP A 1 99 ? -6.499 15.736 23.280 1.00 86.25 99 ASP A C 1
ATOM 748 O O . ASP A 1 99 ? -6.634 16.707 22.536 1.00 86.25 99 ASP A O 1
ATOM 752 N N . ALA A 1 100 ? -7.314 14.676 23.223 1.00 84.62 100 ALA A N 1
ATOM 753 C CA . ALA A 1 100 ? -8.327 14.484 22.187 1.00 84.62 100 ALA A CA 1
ATOM 754 C C . ALA A 1 100 ? -9.585 13.780 22.743 1.00 84.62 100 ALA A C 1
ATOM 756 O O . ALA A 1 100 ? -9.668 12.550 22.726 1.00 84.62 100 ALA A O 1
ATOM 757 N N . PRO A 1 101 ? -10.593 14.539 23.217 1.00 86.69 101 PRO A N 1
ATOM 758 C CA . PRO A 1 101 ? -11.857 13.971 23.684 1.00 86.69 101 PRO A CA 1
ATOM 759 C C . PRO A 1 101 ? -12.540 13.122 22.605 1.00 86.69 101 PRO A C 1
ATOM 761 O O . PRO A 1 101 ? -12.571 13.505 21.436 1.00 86.69 101 PRO A O 1
ATOM 764 N N . GLY A 1 102 ? -13.111 11.982 22.992 1.00 87.69 102 GLY A N 1
ATOM 765 C CA . GLY A 1 102 ? -13.681 10.998 22.067 1.00 87.69 102 GLY A CA 1
ATOM 766 C C . GLY A 1 102 ? -12.651 10.102 21.370 1.00 87.69 102 GLY A C 1
ATOM 767 O O . GLY A 1 102 ? -13.039 9.257 20.564 1.00 87.69 102 GLY A O 1
ATOM 768 N N . THR A 1 103 ? -11.361 10.254 21.686 1.00 91.62 103 THR A N 1
ATOM 769 C CA . THR A 1 103 ? -10.306 9.316 21.290 1.00 91.62 103 THR A CA 1
ATOM 770 C C . THR A 1 103 ? -9.973 8.391 22.448 1.00 91.62 103 THR A C 1
ATOM 772 O O . THR A 1 103 ? -9.627 8.857 23.532 1.00 91.62 103 THR A O 1
ATOM 775 N N . TYR A 1 104 ? -10.030 7.082 22.220 1.00 92.56 104 TYR A N 1
ATOM 776 C CA . TYR A 1 104 ? -9.667 6.085 23.226 1.00 92.56 104 TYR A CA 1
ATOM 777 C C . TYR A 1 104 ? -8.342 5.423 22.886 1.00 92.56 104 TYR A C 1
ATOM 779 O O . TYR A 1 104 ? -8.029 5.204 21.718 1.00 92.56 104 TYR A O 1
ATOM 787 N N . VAL A 1 105 ? -7.567 5.119 23.918 1.00 90.75 105 VAL A N 1
ATOM 788 C CA . VAL A 1 105 ? -6.223 4.565 23.799 1.00 90.75 105 VAL A CA 1
ATOM 789 C C . VAL A 1 105 ? -6.252 3.109 24.233 1.00 90.75 105 VAL A C 1
ATOM 791 O O . VAL A 1 105 ? -6.609 2.810 25.376 1.00 90.75 105 VAL A O 1
ATOM 794 N N . ILE A 1 106 ? -5.879 2.214 23.321 1.00 88.75 106 ILE A N 1
ATOM 795 C CA . ILE A 1 106 ? -5.581 0.820 23.638 1.00 88.75 106 ILE A CA 1
ATOM 796 C C . ILE A 1 106 ? -4.074 0.733 23.893 1.00 88.75 106 ILE A C 1
ATOM 798 O O . ILE A 1 106 ? -3.300 0.970 22.961 1.00 88.75 106 ILE A O 1
ATOM 802 N N . PRO A 1 107 ? -3.649 0.433 25.133 1.00 83.31 107 PRO A N 1
ATOM 803 C CA . PRO A 1 107 ? -2.236 0.355 25.451 1.00 83.31 107 PRO A CA 1
ATOM 804 C C . PRO A 1 107 ? -1.587 -0.838 24.747 1.00 83.31 107 PRO A C 1
ATOM 806 O O . PRO A 1 107 ? -2.192 -1.915 24.653 1.00 83.31 107 PRO A O 1
ATOM 809 N N . GLU A 1 108 ? -0.350 -0.673 24.280 1.00 76.25 108 GLU A N 1
ATOM 810 C CA . GLU A 1 108 ? 0.429 -1.825 23.827 1.00 76.25 108 GLU A CA 1
ATOM 811 C C . GLU A 1 108 ? 0.933 -2.654 25.016 1.00 76.25 108 GLU A C 1
ATOM 813 O O . GLU A 1 108 ? 1.510 -2.104 25.958 1.00 76.25 108 GLU A O 1
ATOM 818 N N . PRO A 1 109 ? 0.753 -3.990 24.999 1.00 65.94 109 PRO A N 1
ATOM 819 C CA . PRO A 1 109 ? 1.128 -4.838 26.125 1.00 65.94 109 PRO A CA 1
ATOM 820 C C . PRO A 1 109 ? 2.650 -4.944 26.309 1.00 65.94 109 PRO A C 1
ATOM 822 O O . PRO A 1 109 ? 3.098 -5.289 27.401 1.00 65.94 109 PRO A O 1
ATOM 825 N N . ASN A 1 110 ? 3.442 -4.639 25.273 1.00 66.00 110 ASN A N 1
ATOM 826 C CA . ASN A 1 110 ? 4.904 -4.620 25.316 1.00 66.00 110 ASN A CA 1
ATOM 827 C C . ASN A 1 110 ? 5.455 -3.362 24.619 1.00 66.00 110 ASN A C 1
ATOM 829 O O . ASN A 1 110 ? 5.693 -3.403 23.409 1.00 66.00 110 ASN A O 1
ATOM 833 N N . PRO A 1 111 ? 5.695 -2.254 25.344 1.00 63.47 111 PRO A N 1
ATOM 834 C CA . PRO A 1 111 ? 6.379 -1.102 24.770 1.00 63.47 111 PRO A CA 1
ATOM 835 C C . PRO A 1 111 ? 7.779 -1.510 24.293 1.00 63.47 111 PRO A C 1
ATOM 837 O O . PRO A 1 111 ? 8.525 -2.216 24.980 1.00 63.47 111 PRO A O 1
ATOM 840 N N . VAL A 1 112 ? 8.137 -1.089 23.080 1.00 59.47 112 VAL A N 1
ATOM 841 C CA . VAL A 1 112 ? 9.417 -1.451 22.469 1.00 59.47 112 VAL A CA 1
ATOM 842 C C . VAL A 1 112 ? 10.505 -0.574 23.079 1.00 59.47 112 VAL A C 1
ATOM 844 O O . VAL A 1 112 ? 10.600 0.618 22.793 1.00 59.47 112 VAL A O 1
ATOM 847 N N . SER A 1 113 ? 11.342 -1.158 23.935 1.00 56.34 113 SER A N 1
ATOM 848 C CA . SER A 1 113 ? 12.513 -0.468 24.475 1.00 56.34 113 SER A CA 1
ATOM 849 C C . SER A 1 113 ? 13.687 -0.607 23.504 1.00 56.34 113 SER A C 1
ATOM 851 O O . SER A 1 113 ? 14.274 -1.683 23.352 1.00 56.34 113 SER A O 1
ATOM 853 N N . PHE A 1 114 ? 14.045 0.482 22.827 1.00 58.09 114 PHE A N 1
ATOM 854 C CA . PHE A 1 114 ? 15.240 0.520 21.990 1.00 58.09 114 PHE A CA 1
ATOM 855 C C . PHE A 1 114 ? 16.473 0.754 22.867 1.00 58.09 114 PHE A C 1
ATOM 857 O O . PHE A 1 114 ? 16.756 1.879 23.271 1.00 58.09 114 PHE A O 1
ATOM 864 N N . SER A 1 115 ? 17.253 -0.301 23.127 1.00 55.97 115 SER A N 1
ATOM 865 C CA . SER A 1 115 ? 18.422 -0.226 24.025 1.00 55.97 115 SER A CA 1
ATOM 866 C C . SER A 1 115 ? 19.559 0.692 23.539 1.00 55.97 115 SER A C 1
ATOM 868 O O . SER A 1 115 ? 20.577 0.801 24.219 1.00 55.97 115 SER A O 1
ATOM 870 N N . TRP A 1 116 ? 19.443 1.272 22.342 1.00 63.56 116 TRP A N 1
ATOM 871 C CA . TRP A 1 116 ? 20.434 2.153 21.720 1.00 63.56 116 TRP A CA 1
ATOM 872 C C . TRP A 1 116 ? 20.070 3.645 21.802 1.00 63.56 116 TRP A C 1
ATOM 874 O O . TRP A 1 116 ? 20.868 4.468 21.360 1.00 63.56 116 TRP A O 1
ATOM 884 N N . MET A 1 117 ? 18.917 4.012 22.377 1.00 61.53 117 MET A N 1
ATOM 885 C CA . MET A 1 117 ? 18.598 5.406 22.709 1.00 61.53 117 MET A CA 1
ATOM 886 C C . MET A 1 117 ? 19.040 5.721 24.146 1.00 61.53 117 MET A C 1
ATOM 888 O O . MET A 1 117 ? 18.682 5.004 25.079 1.00 61.53 117 MET A O 1
ATOM 892 N N . GLU A 1 118 ? 19.849 6.775 24.314 1.00 54.47 118 GLU A N 1
ATOM 893 C CA . GLU A 1 118 ? 20.602 7.069 25.550 1.00 54.47 118 GLU A CA 1
ATOM 894 C C . GLU A 1 118 ? 19.732 7.382 26.785 1.00 54.47 118 GLU A C 1
ATOM 896 O O . GLU A 1 118 ? 20.244 7.298 27.899 1.00 54.47 118 GLU A O 1
ATOM 901 N N . ASP A 1 119 ? 18.428 7.628 26.620 1.00 57.44 119 ASP A N 1
ATOM 902 C CA . ASP A 1 119 ? 17.515 7.981 27.719 1.00 57.44 119 ASP A CA 1
ATOM 903 C C . ASP A 1 119 ? 16.390 6.962 27.981 1.00 57.44 119 ASP A C 1
ATOM 905 O O . ASP A 1 119 ? 15.513 7.214 28.806 1.00 57.44 119 ASP A O 1
ATOM 909 N N . GLY A 1 120 ? 16.404 5.790 27.329 1.00 52.72 120 GLY A N 1
ATOM 910 C CA . GLY A 1 120 ? 15.383 4.757 27.568 1.00 52.72 120 GLY A CA 1
ATOM 911 C C . GLY A 1 120 ? 13.951 5.244 27.315 1.00 52.72 120 GLY A C 1
ATOM 912 O O . GLY A 1 120 ? 13.021 4.759 27.954 1.00 52.72 120 GLY A O 1
ATOM 913 N N . GLU A 1 121 ? 13.792 6.226 26.424 1.00 53.56 121 GLU A N 1
ATOM 914 C CA . GLU A 1 121 ? 12.507 6.807 26.056 1.00 53.56 121 GLU A CA 1
ATOM 915 C C . GLU A 1 121 ? 11.635 5.702 25.442 1.00 53.56 121 GLU A C 1
ATOM 917 O O . GLU A 1 121 ? 11.885 5.218 24.334 1.00 53.56 121 GLU A O 1
ATOM 922 N N . GLU A 1 122 ? 10.660 5.227 26.220 1.00 56.94 122 GLU A N 1
ATOM 923 C CA . GLU A 1 122 ? 9.668 4.264 25.758 1.00 56.94 122 GLU A CA 1
ATOM 924 C C . GLU A 1 122 ? 8.790 4.964 24.724 1.00 56.94 122 GLU A C 1
ATOM 926 O O . GLU A 1 122 ? 7.964 5.817 25.054 1.00 56.94 122 GLU A O 1
ATOM 931 N N . ILE A 1 123 ? 8.974 4.611 23.453 1.00 57.28 123 ILE A N 1
ATOM 932 C CA . ILE A 1 123 ? 8.018 4.995 22.423 1.00 57.28 123 ILE A CA 1
ATOM 933 C C . ILE A 1 123 ? 6.780 4.134 22.661 1.00 57.28 123 ILE A C 1
ATOM 935 O O . ILE A 1 123 ? 6.766 2.940 22.359 1.00 57.28 123 ILE A O 1
ATOM 939 N N . SER A 1 124 ? 5.752 4.748 23.242 1.00 63.00 124 SER A N 1
ATOM 940 C CA . SER A 1 124 ? 4.421 4.156 23.291 1.00 63.00 124 SER A CA 1
ATOM 941 C C . SER A 1 124 ? 3.908 4.008 21.856 1.00 63.00 124 SER A C 1
ATOM 943 O O . SER A 1 124 ? 3.809 4.982 21.108 1.00 63.00 124 SER A O 1
ATOM 945 N N . LEU A 1 125 ? 3.617 2.765 21.475 1.00 70.25 125 LEU A N 1
ATOM 946 C CA . LEU A 1 125 ? 2.940 2.414 20.225 1.00 70.25 125 LEU A CA 1
ATOM 947 C C . LEU A 1 125 ? 1.433 2.240 20.458 1.00 70.25 125 LEU A C 1
ATOM 949 O O . LEU A 1 125 ? 0.776 1.469 19.760 1.00 70.25 125 LEU A O 1
ATOM 953 N N . ASP A 1 126 ? 0.886 2.922 21.468 1.00 83.75 126 ASP A N 1
ATOM 954 C CA . ASP A 1 126 ? -0.515 2.768 21.831 1.00 83.75 126 ASP A CA 1
ATOM 955 C C . ASP A 1 126 ? -1.424 3.113 20.650 1.00 83.75 126 ASP A C 1
ATOM 957 O O . ASP A 1 126 ? -1.265 4.128 19.963 1.00 83.75 126 ASP A O 1
ATOM 961 N N . THR A 1 127 ? -2.432 2.275 20.436 1.00 87.62 127 THR A N 1
ATOM 962 C CA . THR A 1 127 ? -3.391 2.496 19.358 1.00 87.62 127 THR A CA 1
ATOM 963 C C . THR A 1 127 ? -4.421 3.519 19.800 1.00 87.62 127 THR A C 1
ATOM 965 O O . THR A 1 127 ? -5.122 3.328 20.796 1.00 87.62 127 THR A O 1
ATOM 968 N N . ARG A 1 128 ? -4.555 4.599 19.030 1.00 90.69 128 ARG A N 1
ATOM 969 C CA . ARG A 1 128 ? -5.551 5.647 19.263 1.00 90.69 128 ARG A CA 1
ATOM 970 C C . ARG A 1 128 ? -6.746 5.444 18.340 1.00 90.69 128 ARG A C 1
ATOM 972 O O . ARG A 1 128 ? -6.604 5.450 17.124 1.00 90.69 128 ARG A O 1
ATOM 979 N N . ILE A 1 129 ? -7.931 5.306 18.923 1.00 93.25 129 ILE A N 1
ATOM 980 C CA . ILE A 1 129 ? -9.193 5.133 18.202 1.00 93.25 129 ILE A CA 1
ATOM 981 C C . ILE A 1 129 ? -10.026 6.401 18.364 1.00 93.25 129 ILE A C 1
ATOM 983 O O . ILE A 1 129 ? -10.663 6.597 19.401 1.00 93.25 129 ILE A O 1
ATOM 987 N N . ASP A 1 130 ? -10.039 7.255 17.339 1.00 94.50 130 ASP A N 1
ATOM 988 C CA . ASP A 1 130 ? -10.901 8.443 17.287 1.00 94.50 130 ASP A CA 1
ATOM 989 C C . ASP A 1 130 ? -12.344 8.040 16.947 1.00 94.50 130 ASP A C 1
ATOM 991 O O . ASP A 1 130 ? -12.778 8.010 15.791 1.00 94.50 130 ASP A O 1
ATOM 995 N N . VAL A 1 131 ? -13.106 7.693 17.985 1.00 94.81 131 VAL A N 1
ATOM 996 C CA . VAL A 1 131 ? -14.483 7.209 17.850 1.00 94.81 131 VAL A CA 1
ATOM 997 C C . VAL A 1 131 ? -15.401 8.286 17.284 1.00 94.81 131 VAL A C 1
ATOM 999 O O . VAL A 1 131 ? -16.328 7.960 16.539 1.00 94.81 131 VAL A O 1
ATOM 1002 N N . ALA A 1 132 ? -15.163 9.557 17.611 1.00 91.62 132 ALA A N 1
ATOM 1003 C CA . ALA A 1 132 ? -15.981 10.659 17.125 1.00 91.62 132 ALA A CA 1
ATOM 1004 C C . ALA A 1 132 ? -15.835 10.827 15.605 1.00 91.62 132 ALA A C 1
ATOM 1006 O O . ALA A 1 132 ? -16.843 10.844 14.894 1.00 91.62 132 ALA A O 1
ATOM 1007 N N . THR A 1 133 ? -14.598 10.876 15.106 1.00 94.12 133 THR A N 1
ATOM 1008 C CA . THR A 1 133 ? -14.299 11.028 13.674 1.00 94.12 133 THR A CA 1
ATOM 1009 C C . THR A 1 133 ? -14.717 9.794 12.873 1.00 94.12 133 THR A C 1
ATOM 1011 O O . THR A 1 133 ? -15.339 9.923 11.817 1.00 94.12 133 THR A O 1
ATOM 1014 N N . LEU A 1 134 ? -14.474 8.585 13.391 1.00 94.62 134 LEU A N 1
ATOM 1015 C CA . LEU A 1 134 ? -14.884 7.338 12.731 1.00 94.62 134 LEU A CA 1
ATOM 1016 C C . LEU A 1 134 ? -16.413 7.188 12.658 1.00 94.62 134 LEU A C 1
ATOM 1018 O O . LEU A 1 134 ? -16.955 6.709 11.658 1.00 94.62 134 LEU A O 1
ATOM 1022 N N . ARG A 1 135 ? -17.135 7.633 13.694 1.00 94.12 135 ARG A N 1
ATOM 1023 C CA . ARG A 1 135 ? -18.604 7.678 13.693 1.00 94.12 135 ARG A CA 1
ATOM 1024 C C . ARG A 1 135 ? -19.143 8.680 12.678 1.00 94.12 135 ARG A C 1
ATOM 1026 O O . ARG A 1 135 ? -20.083 8.341 11.965 1.00 94.12 135 ARG A O 1
ATOM 1033 N N . ASP A 1 136 ? -18.556 9.873 12.606 1.00 91.50 136 ASP A N 1
ATOM 1034 C CA . ASP A 1 136 ? -18.940 10.894 11.623 1.00 91.50 136 ASP A CA 1
ATOM 1035 C C . ASP A 1 136 ? -18.741 10.380 10.186 1.00 91.50 136 ASP A C 1
ATOM 1037 O O . ASP A 1 136 ? -19.642 10.509 9.353 1.00 91.50 136 ASP A O 1
ATOM 1041 N N . GLY A 1 137 ? -17.627 9.683 9.929 1.00 90.50 137 GLY A N 1
ATOM 1042 C CA . GLY A 1 137 ? -17.372 8.997 8.661 1.00 90.50 137 GLY A CA 1
ATOM 1043 C C . GLY A 1 137 ? -18.440 7.951 8.320 1.00 90.50 137 GLY A C 1
ATOM 1044 O O . GLY A 1 137 ? -18.973 7.954 7.211 1.00 90.50 137 GLY A O 1
ATOM 1045 N N . LEU A 1 138 ? -18.829 7.107 9.284 1.00 91.06 138 LEU A N 1
ATOM 1046 C CA . LEU A 1 138 ? -19.887 6.103 9.097 1.00 91.06 138 LEU A CA 1
ATOM 1047 C C . LEU A 1 138 ? -21.265 6.733 8.818 1.00 91.06 138 LEU A C 1
ATOM 1049 O O . LEU A 1 138 ? -22.077 6.182 8.074 1.00 91.06 138 LEU A O 1
ATOM 1053 N N . GLU A 1 139 ? -21.571 7.879 9.423 1.00 88.94 139 GLU A N 1
ATOM 1054 C CA . GLU A 1 139 ? -22.802 8.610 9.116 1.00 88.94 139 GLU A CA 1
ATOM 1055 C C . GLU A 1 139 ? -22.768 9.172 7.688 1.00 88.94 139 GLU A C 1
ATOM 1057 O O . GLU A 1 139 ? -23.762 9.057 6.961 1.00 88.94 139 GLU A O 1
ATOM 1062 N N . ALA A 1 140 ? -21.623 9.709 7.252 1.00 86.44 140 ALA A N 1
ATOM 1063 C CA . ALA A 1 140 ? -21.440 10.225 5.897 1.00 86.44 140 ALA A CA 1
ATOM 1064 C C . ALA A 1 140 ? -21.681 9.143 4.824 1.00 86.44 140 ALA A C 1
ATOM 1066 O O . ALA A 1 140 ? -22.421 9.376 3.863 1.00 86.44 140 ALA A O 1
ATOM 1067 N N . THR A 1 141 ? -21.161 7.926 5.012 1.00 86.62 141 THR A N 1
ATOM 1068 C CA . THR A 1 141 ? -21.342 6.814 4.058 1.00 86.62 141 THR A CA 1
ATOM 1069 C C . THR A 1 141 ? -22.775 6.265 4.024 1.00 86.62 141 THR A C 1
ATOM 1071 O O . THR A 1 141 ? -23.299 5.915 2.956 1.00 86.62 141 THR A O 1
ATOM 1074 N N . GLN A 1 142 ? -23.471 6.226 5.168 1.00 78.56 142 GLN A N 1
ATOM 1075 C CA . GLN A 1 142 ? -24.849 5.721 5.261 1.00 78.56 142 GLN A CA 1
ATOM 1076 C C . GLN A 1 142 ? -25.865 6.581 4.502 1.00 78.56 142 GLN A C 1
ATOM 1078 O O . GLN A 1 142 ? -26.840 6.051 3.953 1.00 78.56 142 GLN A O 1
ATOM 1083 N N . HIS A 1 143 ? -25.655 7.897 4.442 1.00 69.88 143 HIS A N 1
ATOM 1084 C CA . HIS A 1 143 ? -26.535 8.805 3.704 1.00 69.88 143 HIS A CA 1
ATOM 1085 C C . HIS A 1 143 ? -26.590 8.475 2.208 1.00 69.88 143 HIS A C 1
ATOM 1087 O O . HIS A 1 143 ? -27.676 8.466 1.613 1.00 69.88 143 HIS A O 1
ATOM 1093 N N . ILE A 1 144 ? -25.438 8.134 1.631 1.00 68.06 144 ILE A N 1
ATOM 1094 C CA . ILE A 1 144 ? -25.284 7.799 0.213 1.00 68.06 144 ILE A CA 1
ATOM 1095 C C . ILE A 1 144 ? -25.935 6.442 -0.087 1.00 68.06 144 ILE A C 1
ATOM 1097 O O . ILE A 1 144 ? -26.745 6.335 -1.011 1.00 68.06 144 ILE A O 1
ATOM 1101 N N . ARG A 1 145 ? -25.705 5.427 0.758 1.00 62.25 145 ARG A N 1
ATOM 1102 C CA . ARG A 1 145 ? -26.288 4.077 0.599 1.00 62.25 145 ARG A CA 1
ATOM 1103 C C . ARG A 1 145 ? -27.810 4.034 0.663 1.00 62.25 145 ARG A C 1
ATOM 1105 O O . ARG A 1 145 ? -28.432 3.199 0.010 1.00 62.25 145 ARG A O 1
ATOM 1112 N N . HIS A 1 146 ? -28.422 4.908 1.456 1.00 66.62 146 HIS A N 1
ATOM 1113 C CA . HIS A 1 146 ? -29.874 4.929 1.633 1.00 66.62 146 HIS A CA 1
ATOM 1114 C C . HIS A 1 146 ? -30.594 5.958 0.756 1.00 66.62 146 HIS A C 1
ATOM 1116 O O . HIS A 1 146 ? -31.801 6.141 0.932 1.00 66.62 146 HIS A O 1
ATOM 1122 N N . ALA A 1 147 ? -29.885 6.619 -0.171 1.00 60.59 147 ALA A N 1
ATOM 1123 C CA . ALA A 1 147 ? -30.421 7.653 -1.062 1.00 60.59 147 ALA A CA 1
ATOM 1124 C C . ALA A 1 147 ? -31.288 8.696 -0.323 1.00 60.59 147 ALA A C 1
ATOM 1126 O O . ALA A 1 147 ? -32.270 9.221 -0.859 1.00 60.59 147 ALA A O 1
ATOM 1127 N N . ARG A 1 148 ? -30.961 8.982 0.946 1.00 58.62 148 ARG A N 1
ATOM 1128 C CA . ARG A 1 148 ? -31.713 9.932 1.769 1.00 58.62 148 ARG A CA 1
ATOM 1129 C C . ARG A 1 148 ? -31.259 11.336 1.400 1.00 58.62 148 ARG A C 1
ATOM 1131 O O . ARG A 1 148 ? -30.328 11.874 1.990 1.00 58.62 148 ARG A O 1
ATOM 1138 N N . ALA A 1 149 ? -31.933 11.922 0.412 1.00 46.97 149 ALA A N 1
ATOM 1139 C CA . ALA A 1 149 ? -31.741 13.307 0.002 1.00 46.97 149 ALA A CA 1
ATOM 1140 C C . ALA A 1 149 ? -32.269 14.254 1.100 1.00 46.97 149 ALA A C 1
ATOM 1142 O O . ALA A 1 149 ? -33.430 14.661 1.087 1.00 46.97 149 ALA A O 1
ATOM 1143 N N . GLY A 1 150 ? -31.439 14.557 2.098 1.00 48.06 150 GLY A N 1
ATOM 1144 C CA . GLY A 1 150 ? -31.782 15.439 3.213 1.00 48.06 150 GLY A CA 1
ATOM 1145 C C . GLY A 1 150 ? -30.605 16.328 3.599 1.00 48.06 150 GLY A C 1
ATOM 1146 O O . GLY A 1 150 ? -29.661 15.831 4.190 1.00 48.06 150 GLY A O 1
ATOM 1147 N N . SER A 1 151 ? -30.699 17.606 3.208 1.00 47.16 151 SER A N 1
ATOM 1148 C CA . SER A 1 151 ? -29.952 18.852 3.521 1.00 47.16 151 SER A CA 1
ATOM 1149 C C . SER A 1 151 ? -28.463 18.887 3.913 1.00 47.16 151 SER A C 1
ATOM 1151 O O . SER A 1 151 ? -27.919 19.987 3.948 1.00 47.16 151 SER A O 1
ATOM 1153 N N . SER A 1 152 ? -27.776 17.783 4.176 1.00 50.59 152 SER A N 1
ATOM 1154 C CA . SER A 1 152 ? -26.326 17.753 4.364 1.00 50.59 152 SER A CA 1
ATOM 1155 C C . SER A 1 152 ? -25.737 16.708 3.432 1.00 50.59 152 SER A C 1
ATOM 1157 O O . SER A 1 152 ? -25.721 15.518 3.741 1.00 50.59 152 SER A O 1
ATOM 1159 N N . THR A 1 153 ? -25.263 17.154 2.273 1.00 55.78 153 THR A N 1
ATOM 1160 C CA . THR A 1 153 ? -24.372 16.364 1.422 1.00 55.78 153 THR A CA 1
ATOM 1161 C C . THR A 1 153 ? -23.027 16.268 2.142 1.00 55.78 153 THR A C 1
ATOM 1163 O O . THR A 1 153 ? -22.125 17.062 1.890 1.00 55.78 153 THR A O 1
ATOM 1166 N N . ARG A 1 154 ? -22.940 15.390 3.144 1.00 68.88 154 ARG A N 1
ATOM 1167 C CA . ARG A 1 154 ? -21.686 15.078 3.829 1.00 68.88 154 ARG A CA 1
ATOM 1168 C C . ARG A 1 154 ? -20.986 13.986 3.041 1.00 68.88 154 ARG A C 1
ATOM 1170 O O . ARG A 1 154 ? -21.585 12.950 2.768 1.00 68.88 154 ARG A O 1
ATOM 1177 N N . TRP A 1 155 ? -19.751 14.266 2.666 1.00 81.31 155 TRP A N 1
ATOM 1178 C CA . TRP A 1 155 ? -18.870 13.345 1.965 1.00 81.31 155 TRP A CA 1
ATOM 1179 C C . TRP A 1 155 ? -17.861 12.772 2.951 1.00 81.31 155 TRP A C 1
ATOM 1181 O O . TRP A 1 155 ? -17.697 13.298 4.056 1.00 81.31 155 TRP A O 1
ATOM 1191 N N . LEU A 1 156 ? -17.186 11.695 2.556 1.00 87.69 156 LEU A N 1
ATOM 1192 C CA . LEU A 1 156 ? -15.963 11.314 3.245 1.00 87.69 156 LEU A CA 1
ATOM 1193 C C . LEU A 1 156 ? -14.930 12.437 3.086 1.00 87.69 156 LEU A C 1
ATOM 1195 O O . LEU A 1 156 ? -14.795 13.027 2.017 1.00 87.69 156 LEU A O 1
ATOM 1199 N N . GLU A 1 157 ? -14.239 12.741 4.176 1.00 89.88 157 GLU A N 1
ATOM 1200 C CA . GLU A 1 157 ? -13.195 13.755 4.259 1.00 89.88 157 GLU A CA 1
ATOM 1201 C C . GLU A 1 157 ? -11.874 13.047 4.578 1.00 89.88 157 GLU A C 1
ATOM 1203 O O . GLU A 1 157 ? -11.878 11.948 5.139 1.00 89.88 157 GLU A O 1
ATOM 1208 N N . GLU A 1 158 ? -10.750 13.695 4.274 1.00 90.25 158 GLU A N 1
ATOM 1209 C CA . GLU A 1 158 ? -9.399 13.171 4.527 1.00 90.25 158 GLU A CA 1
ATOM 1210 C C . GLU A 1 158 ? -9.215 12.730 5.986 1.00 90.25 158 GLU A C 1
ATOM 1212 O O . GLU A 1 158 ? -8.773 11.614 6.234 1.00 90.25 158 GLU A O 1
ATOM 1217 N N . ARG A 1 159 ? -9.726 13.510 6.949 1.00 92.38 159 ARG A N 1
ATOM 1218 C CA . ARG A 1 159 ? -9.706 13.165 8.383 1.00 92.38 159 ARG A CA 1
ATOM 1219 C C . ARG A 1 159 ? -10.338 11.805 8.711 1.00 92.38 159 ARG A C 1
ATOM 1221 O O . ARG A 1 159 ? -9.945 11.160 9.676 1.00 92.38 159 ARG A O 1
ATOM 1228 N N . HIS A 1 160 ? -11.352 11.373 7.950 1.00 93.19 160 HIS A N 1
ATOM 1229 C CA . HIS A 1 160 ? -11.994 10.074 8.171 1.00 93.19 160 HIS A CA 1
ATOM 1230 C C . HIS A 1 160 ? -11.060 8.950 7.718 1.00 93.19 160 HIS A C 1
ATOM 1232 O O . HIS A 1 160 ? -10.962 7.929 8.391 1.00 93.19 160 HIS A O 1
ATOM 1238 N N . ILE A 1 161 ? -10.361 9.156 6.598 1.00 92.81 161 ILE A N 1
ATOM 1239 C CA . ILE A 1 161 ? -9.372 8.215 6.066 1.00 92.81 161 ILE A CA 1
ATOM 1240 C C . ILE A 1 161 ? -8.164 8.154 7.003 1.00 92.81 161 ILE A C 1
ATOM 1242 O O . ILE A 1 161 ? -7.745 7.061 7.362 1.00 92.81 161 ILE A O 1
ATOM 1246 N N . GLU A 1 162 ? -7.664 9.295 7.478 1.00 92.19 162 GLU A N 1
ATOM 124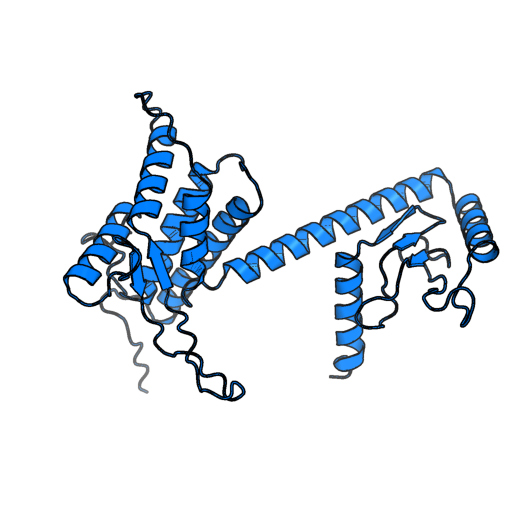7 C CA . GLU A 1 162 ? -6.577 9.364 8.463 1.00 92.19 162 GLU A CA 1
ATOM 1248 C C . GLU A 1 162 ? -6.934 8.627 9.761 1.00 92.19 162 GLU A C 1
ATOM 1250 O O . GLU A 1 162 ? -6.141 7.829 10.257 1.00 92.19 162 GLU A O 1
ATOM 1255 N N . ALA A 1 163 ? -8.149 8.829 10.284 1.00 92.69 163 ALA A N 1
ATOM 1256 C CA . ALA A 1 163 ? -8.623 8.112 11.467 1.00 92.69 163 ALA A CA 1
ATOM 1257 C C . ALA A 1 163 ? -8.751 6.598 11.229 1.00 92.69 163 ALA A C 1
ATOM 1259 O O . ALA A 1 163 ? -8.536 5.815 12.153 1.00 92.69 163 ALA A O 1
ATOM 1260 N N . LEU A 1 164 ? -9.092 6.177 10.005 1.00 94.38 164 LEU A N 1
ATOM 1261 C CA . LEU A 1 164 ? -9.120 4.766 9.627 1.00 94.38 164 LEU A CA 1
ATOM 1262 C C . LEU A 1 164 ? -7.703 4.188 9.557 1.00 94.38 164 LEU A C 1
ATOM 1264 O O . LEU A 1 164 ? -7.471 3.150 10.162 1.00 94.38 164 LEU A O 1
ATOM 1268 N N . VAL A 1 165 ? -6.767 4.874 8.891 1.00 92.25 165 VAL A N 1
ATOM 1269 C CA . VAL A 1 165 ? -5.344 4.494 8.789 1.00 92.25 165 VAL A CA 1
ATOM 1270 C C . VAL A 1 165 ? -4.700 4.381 10.171 1.00 92.25 165 VAL A C 1
ATOM 1272 O O . VAL A 1 165 ? -3.954 3.438 10.423 1.00 92.25 165 VAL A O 1
ATOM 1275 N N . ALA A 1 166 ? -5.035 5.285 11.096 1.00 90.62 166 ALA A N 1
ATOM 1276 C CA . ALA A 1 166 ? -4.515 5.280 12.462 1.00 90.62 166 ALA A CA 1
ATOM 1277 C C . ALA A 1 166 ? -4.875 4.013 13.263 1.00 90.62 166 ALA A C 1
ATOM 1279 O O . ALA A 1 166 ? -4.212 3.716 14.258 1.00 90.62 166 ALA A O 1
ATOM 1280 N N . LEU A 1 167 ? -5.879 3.234 12.839 1.00 91.81 167 LEU A N 1
ATOM 1281 C CA . LEU A 1 167 ? -6.160 1.937 13.458 1.00 91.81 167 LEU A CA 1
ATOM 1282 C C . LEU A 1 167 ? -5.031 0.929 13.221 1.00 91.81 167 LEU A C 1
ATOM 1284 O O . LEU A 1 167 ? -4.817 0.067 14.072 1.00 91.81 167 LEU A O 1
ATOM 1288 N N . ASP A 1 168 ? -4.297 1.040 12.105 1.00 89.56 168 ASP A N 1
ATOM 1289 C CA . ASP A 1 168 ? -3.250 0.074 11.752 1.00 89.56 168 ASP A CA 1
ATOM 1290 C C . ASP A 1 168 ? -2.110 0.063 12.767 1.00 89.56 168 ASP A C 1
ATOM 1292 O O . ASP A 1 168 ? -1.433 -0.944 12.852 1.00 89.56 168 ASP A O 1
ATOM 1296 N N . TYR A 1 169 ? -1.938 1.089 13.614 1.00 83.69 169 TYR A N 1
ATOM 1297 C CA . TYR A 1 169 ? -0.946 1.047 14.696 1.00 83.69 169 TYR A CA 1
ATOM 1298 C C . TYR A 1 169 ? -1.128 -0.142 15.653 1.00 83.69 169 TYR A C 1
ATOM 1300 O O . TYR A 1 169 ? -0.161 -0.516 16.320 1.00 83.69 169 TYR A O 1
ATOM 1308 N N . ARG A 1 170 ? -2.314 -0.768 15.701 1.00 85.31 170 ARG A N 1
ATOM 1309 C CA . ARG A 1 170 ? -2.531 -1.974 16.505 1.00 85.31 170 ARG A CA 1
ATOM 1310 C C . ARG A 1 170 ? -1.884 -3.188 15.859 1.00 85.31 170 ARG A C 1
ATOM 1312 O O . ARG A 1 170 ? -2.154 -3.491 14.699 1.00 85.31 170 ARG A O 1
ATOM 1319 N N . GLN A 1 171 ? -1.173 -3.975 16.668 1.00 78.88 171 GLN A N 1
ATOM 1320 C CA . GLN A 1 171 ? -0.591 -5.252 16.246 1.00 78.88 171 GLN A CA 1
ATOM 1321 C C . GLN A 1 171 ? -1.612 -6.206 15.609 1.00 78.88 171 GLN A C 1
ATOM 1323 O O . GLN A 1 171 ? -1.286 -6.951 14.689 1.00 78.88 171 GLN A O 1
ATOM 1328 N N . ALA A 1 172 ? -2.865 -6.160 16.070 1.00 82.31 172 ALA A N 1
ATOM 1329 C CA . ALA A 1 172 ? -3.955 -6.954 15.516 1.00 82.31 172 ALA A CA 1
ATOM 1330 C C . ALA A 1 172 ? -4.267 -6.645 14.040 1.00 82.31 172 ALA A C 1
ATOM 1332 O O . ALA A 1 172 ? -4.901 -7.469 13.374 1.00 82.31 172 ALA A O 1
ATOM 1333 N N . LEU A 1 173 ? -3.864 -5.464 13.560 1.00 84.25 173 LEU A N 1
ATOM 1334 C CA . LEU A 1 173 ? -4.033 -5.011 12.189 1.00 84.25 173 LEU A CA 1
ATOM 1335 C C . LEU A 1 173 ? -2.720 -5.082 11.410 1.00 84.25 173 LEU A C 1
ATOM 1337 O O . LEU A 1 173 ? -2.724 -5.877 10.484 1.00 84.25 173 LEU A O 1
ATOM 1341 N N . HIS A 1 174 ? -1.651 -4.345 11.781 1.00 83.62 174 HIS A N 1
ATOM 1342 C CA . HIS A 1 174 ? -0.287 -4.312 11.169 1.00 83.62 174 HIS A CA 1
ATOM 1343 C C . HIS A 1 174 ? -0.150 -4.960 9.773 1.00 83.62 174 HIS A C 1
ATOM 1345 O O . HIS A 1 174 ? 0.734 -5.781 9.512 1.00 83.62 174 HIS A O 1
ATOM 1351 N N . ALA A 1 175 ? -1.041 -4.598 8.856 1.00 85.69 175 ALA A N 1
ATOM 1352 C CA . ALA A 1 175 ? -1.168 -5.229 7.544 1.00 85.69 175 ALA A CA 1
ATOM 1353 C C . ALA A 1 175 ? -1.209 -4.181 6.442 1.00 85.69 175 ALA A C 1
ATOM 1355 O O . ALA A 1 175 ? -0.957 -4.517 5.285 1.00 85.69 175 ALA A O 1
ATOM 1356 N N . LEU A 1 176 ? -1.482 -2.918 6.790 1.00 86.50 176 LEU A N 1
ATOM 1357 C CA . LEU A 1 176 ? -1.568 -1.840 5.821 1.00 86.50 176 LEU A CA 1
ATOM 1358 C C . LEU A 1 176 ? -0.237 -1.612 5.106 1.00 86.50 176 LEU A C 1
ATOM 1360 O O . LEU A 1 176 ? -0.233 -1.564 3.883 1.00 86.50 176 LEU A O 1
ATOM 1364 N N . SER A 1 177 ? 0.885 -1.548 5.831 1.00 81.56 177 SER A N 1
ATOM 1365 C CA . SER A 1 177 ? 2.207 -1.354 5.214 1.00 81.56 177 SER A CA 1
ATOM 1366 C C . SER A 1 177 ? 2.558 -2.473 4.232 1.00 81.56 177 SER A C 1
ATOM 1368 O O . SER A 1 177 ? 2.976 -2.202 3.111 1.00 81.56 177 SER A O 1
ATOM 1370 N N . ASN A 1 178 ? 2.320 -3.730 4.617 1.00 82.50 178 ASN A N 1
ATOM 1371 C CA . ASN A 1 178 ? 2.545 -4.887 3.751 1.00 82.50 178 ASN A CA 1
ATOM 1372 C C . ASN A 1 178 ? 1.672 -4.823 2.489 1.00 82.50 178 ASN A C 1
ATOM 1374 O O . ASN A 1 178 ? 2.135 -5.150 1.399 1.00 82.50 178 ASN A O 1
ATOM 1378 N N . GLU A 1 179 ? 0.411 -4.408 2.618 1.00 88.81 179 GLU A N 1
ATOM 1379 C CA . GLU A 1 179 ? -0.491 -4.254 1.477 1.00 88.81 179 GLU A CA 1
ATOM 1380 C C . GLU A 1 179 ? -0.080 -3.086 0.572 1.00 88.81 179 GLU A C 1
ATOM 1382 O O . GLU A 1 179 ? -0.053 -3.237 -0.647 1.00 88.81 179 GLU A O 1
ATOM 1387 N N . GLU A 1 180 ? 0.290 -1.934 1.134 1.00 84.56 180 GLU A N 1
ATOM 1388 C CA . GLU A 1 180 ? 0.806 -0.795 0.368 1.00 84.56 180 GLU A CA 1
ATOM 1389 C C . GLU A 1 180 ? 2.076 -1.180 -0.400 1.00 84.56 180 GLU A C 1
ATOM 1391 O O . GLU A 1 180 ? 2.162 -0.936 -1.606 1.00 84.56 180 GLU A O 1
ATOM 1396 N N . GLU A 1 181 ? 3.009 -1.877 0.252 1.00 82.88 181 GLU A N 1
ATOM 1397 C CA . GLU A 1 181 ? 4.189 -2.442 -0.398 1.00 82.88 181 GLU A CA 1
ATOM 1398 C C . GLU A 1 181 ? 3.797 -3.412 -1.520 1.00 82.88 181 GLU A C 1
ATOM 1400 O O . GLU A 1 181 ? 4.297 -3.284 -2.637 1.00 82.88 181 GLU A O 1
ATOM 1405 N N . ASN A 1 182 ? 2.883 -4.357 -1.277 1.00 86.06 182 ASN A N 1
ATOM 1406 C CA . ASN A 1 182 ? 2.421 -5.312 -2.291 1.00 86.06 182 ASN A CA 1
ATOM 1407 C C . ASN A 1 182 ? 1.806 -4.615 -3.512 1.00 86.06 182 ASN A C 1
ATOM 1409 O O . ASN A 1 182 ? 2.098 -4.979 -4.655 1.00 86.06 182 ASN A O 1
ATOM 1413 N N . ARG A 1 183 ? 0.981 -3.592 -3.297 1.00 85.69 183 ARG A N 1
ATOM 1414 C CA . ARG A 1 183 ? 0.360 -2.815 -4.378 1.00 85.69 183 ARG A CA 1
ATOM 1415 C C . ARG A 1 183 ? 1.397 -2.031 -5.166 1.00 85.69 183 ARG A C 1
ATOM 1417 O O . ARG A 1 183 ? 1.336 -1.993 -6.397 1.00 85.69 183 ARG A O 1
ATOM 1424 N N . ASP A 1 184 ? 2.371 -1.447 -4.483 1.00 84.81 184 ASP A N 1
ATOM 1425 C CA . ASP A 1 184 ? 3.506 -0.786 -5.114 1.00 84.81 184 ASP A CA 1
ATOM 1426 C C . ASP A 1 184 ? 4.331 -1.781 -5.943 1.00 84.81 184 ASP A C 1
ATOM 1428 O O . ASP A 1 184 ? 4.658 -1.501 -7.100 1.00 84.81 184 ASP A O 1
ATOM 1432 N N . TRP A 1 185 ? 4.569 -2.986 -5.418 1.00 85.69 185 TRP A N 1
ATOM 1433 C CA . TRP A 1 185 ? 5.212 -4.092 -6.130 1.00 85.69 185 TRP A CA 1
ATOM 1434 C C . TRP A 1 185 ? 4.459 -4.498 -7.399 1.00 85.69 185 TRP A C 1
ATOM 1436 O O . TRP A 1 185 ? 5.066 -4.762 -8.444 1.00 85.69 185 TRP A O 1
ATOM 1446 N N . GLU A 1 186 ? 3.135 -4.594 -7.330 1.00 88.44 186 GLU A N 1
ATOM 1447 C CA . GLU A 1 186 ? 2.291 -4.913 -8.479 1.00 88.44 186 GLU A CA 1
ATOM 1448 C C . GLU A 1 186 ? 2.297 -3.798 -9.521 1.00 88.44 186 GLU A C 1
ATOM 1450 O O . GLU A 1 186 ? 2.470 -4.084 -10.711 1.00 88.44 186 GLU A O 1
ATOM 1455 N N . ARG A 1 187 ? 2.177 -2.539 -9.084 1.00 89.88 187 ARG A N 1
ATOM 1456 C CA . ARG A 1 187 ? 2.241 -1.360 -9.954 1.00 89.88 187 ARG A CA 1
ATOM 1457 C C . ARG A 1 187 ? 3.559 -1.321 -10.718 1.00 89.88 187 ARG A C 1
ATOM 1459 O O . ARG A 1 187 ? 3.542 -1.261 -11.945 1.00 89.88 187 ARG A O 1
ATOM 1466 N N . VAL A 1 188 ? 4.687 -1.444 -10.019 1.00 90.06 188 VAL A N 1
ATOM 1467 C CA . VAL A 1 188 ? 6.028 -1.421 -10.626 1.00 90.06 188 VAL A CA 1
ATOM 1468 C C . VAL A 1 188 ? 6.187 -2.534 -11.664 1.00 90.06 188 VAL A C 1
ATOM 1470 O O . VAL A 1 188 ? 6.704 -2.297 -12.756 1.00 90.06 188 VAL A O 1
ATOM 1473 N N . ARG A 1 189 ? 5.690 -3.746 -11.380 1.00 91.94 189 ARG A N 1
ATOM 1474 C CA . ARG A 1 189 ? 5.721 -4.858 -12.345 1.00 91.94 189 ARG A CA 1
ATOM 1475 C C . ARG A 1 189 ? 4.786 -4.648 -13.532 1.00 91.94 189 ARG A C 1
ATOM 1477 O O . ARG A 1 189 ? 5.086 -5.114 -14.629 1.00 91.94 189 ARG A O 1
ATOM 1484 N N . ALA A 1 190 ? 3.640 -4.002 -13.337 1.00 92.62 190 ALA A N 1
ATOM 1485 C CA . ALA A 1 190 ? 2.736 -3.659 -14.428 1.00 92.62 190 ALA A CA 1
ATOM 1486 C C . ALA A 1 190 ? 3.354 -2.603 -15.360 1.00 92.62 190 ALA A C 1
ATOM 1488 O O . ALA A 1 190 ? 3.302 -2.775 -16.576 1.00 92.62 190 ALA A O 1
ATOM 1489 N N . GLU A 1 191 ? 3.988 -1.572 -14.799 1.00 92.94 191 GLU A N 1
ATOM 1490 C CA . GLU A 1 191 ? 4.714 -0.540 -15.549 1.00 92.94 191 GLU A CA 1
ATOM 1491 C C . GLU A 1 191 ? 5.883 -1.128 -16.351 1.00 92.94 191 GLU A C 1
ATOM 1493 O O . GLU A 1 191 ? 5.999 -0.862 -17.548 1.00 92.94 191 GLU A O 1
ATOM 1498 N N . ASP A 1 192 ? 6.711 -1.980 -15.735 1.00 96.56 192 ASP A N 1
ATOM 1499 C CA . ASP A 1 192 ? 7.824 -2.640 -16.431 1.00 96.56 192 ASP A CA 1
ATOM 1500 C C . ASP A 1 192 ? 7.324 -3.546 -17.564 1.00 96.56 192 ASP A C 1
ATOM 1502 O O . ASP A 1 192 ? 7.811 -3.457 -18.690 1.00 96.56 192 ASP A O 1
ATOM 1506 N N . ARG A 1 193 ? 6.281 -4.351 -17.318 1.00 97.06 193 ARG A N 1
ATOM 1507 C CA . ARG A 1 193 ? 5.654 -5.186 -18.355 1.00 97.06 193 ARG A CA 1
ATOM 1508 C C . ARG A 1 193 ? 5.159 -4.349 -19.530 1.00 97.06 193 ARG A C 1
ATOM 1510 O O . ARG A 1 193 ? 5.394 -4.720 -20.674 1.00 97.06 193 ARG A O 1
ATOM 1517 N N . HIS A 1 194 ? 4.519 -3.217 -19.250 1.00 97.12 194 HIS A N 1
ATOM 1518 C CA . HIS A 1 194 ? 4.061 -2.303 -20.288 1.00 97.12 194 HIS A CA 1
ATOM 1519 C C . HIS A 1 194 ? 5.232 -1.731 -21.102 1.00 97.12 194 HIS A C 1
ATOM 1521 O O . HIS A 1 194 ? 5.172 -1.690 -22.328 1.00 97.12 194 HIS A O 1
ATOM 1527 N N . SER A 1 195 ? 6.322 -1.349 -20.434 1.00 97.62 195 SER A N 1
ATOM 1528 C CA . SER A 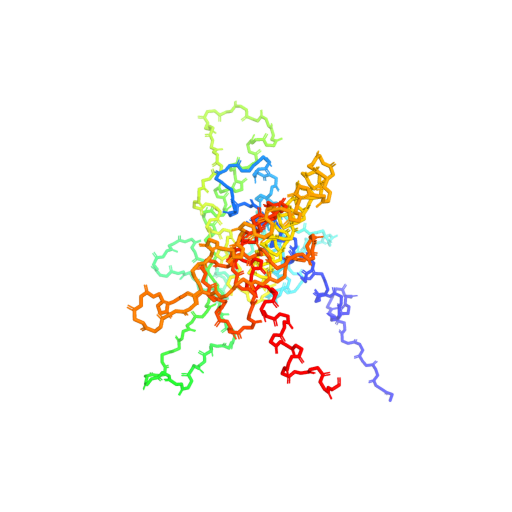1 195 ? 7.557 -0.881 -21.073 1.00 97.62 195 SER A CA 1
ATOM 1529 C C . SER A 1 195 ? 8.198 -1.958 -21.961 1.00 97.62 195 SER A C 1
ATOM 1531 O O . SER A 1 195 ? 8.640 -1.680 -23.078 1.00 97.62 195 SER A O 1
ATOM 1533 N N . VAL A 1 196 ? 8.197 -3.217 -21.508 1.00 98.00 196 VAL A N 1
ATOM 1534 C CA . VAL A 1 196 ? 8.650 -4.372 -22.298 1.00 98.00 196 VAL A CA 1
ATOM 1535 C C . VAL A 1 196 ? 7.761 -4.582 -23.522 1.00 98.00 196 VAL A C 1
ATOM 1537 O O . VAL A 1 196 ? 8.288 -4.724 -24.623 1.00 98.00 196 VAL A O 1
ATOM 1540 N N . GLU A 1 197 ? 6.437 -4.577 -23.361 1.00 98.25 197 GLU A N 1
ATOM 1541 C CA . GLU A 1 197 ? 5.478 -4.723 -24.467 1.00 98.25 197 GLU A CA 1
ATOM 1542 C C . GLU A 1 197 ? 5.688 -3.637 -25.529 1.00 98.25 197 GLU A C 1
ATOM 1544 O O . GLU A 1 197 ? 5.867 -3.953 -26.706 1.00 98.25 197 GLU A O 1
ATOM 1549 N N . GLN A 1 198 ? 5.784 -2.370 -25.112 1.00 97.88 198 GLN A N 1
ATOM 1550 C CA . GLN A 1 198 ? 6.078 -1.257 -26.016 1.00 97.88 198 GLN A CA 1
ATOM 1551 C C . GLN A 1 198 ? 7.409 -1.443 -26.757 1.00 97.88 198 GLN A C 1
ATOM 1553 O O . GLN A 1 198 ? 7.490 -1.195 -27.961 1.00 97.88 198 GLN A O 1
ATOM 1558 N N . ALA A 1 199 ? 8.457 -1.887 -26.060 1.00 98.00 199 ALA A N 1
ATOM 1559 C CA . ALA A 1 199 ? 9.767 -2.108 -26.662 1.00 98.00 199 ALA A CA 1
ATOM 1560 C C . ALA A 1 199 ? 9.772 -3.275 -27.660 1.00 98.00 199 ALA A C 1
ATOM 1562 O O . ALA A 1 199 ? 10.451 -3.199 -28.686 1.00 98.00 199 ALA A O 1
ATOM 1563 N N . VAL A 1 200 ? 9.013 -4.340 -27.387 1.00 98.25 200 VAL A N 1
ATOM 1564 C CA . VAL A 1 200 ? 8.833 -5.480 -28.299 1.00 98.25 200 VAL A CA 1
ATOM 1565 C C . VAL A 1 200 ? 8.081 -5.050 -29.558 1.00 98.25 200 VAL A C 1
ATOM 1567 O O . VAL A 1 200 ? 8.544 -5.336 -30.664 1.00 98.25 200 VAL A O 1
ATOM 1570 N N . ASP A 1 201 ? 6.979 -4.315 -29.411 1.00 98.25 201 ASP A N 1
ATOM 1571 C CA . ASP A 1 201 ? 6.205 -3.790 -30.542 1.00 98.25 201 ASP A CA 1
ATOM 1572 C C . ASP A 1 201 ? 7.046 -2.836 -31.399 1.00 98.25 201 ASP A C 1
ATOM 1574 O O . ASP A 1 201 ? 7.058 -2.919 -32.632 1.00 98.25 201 ASP A O 1
ATOM 1578 N N . HIS A 1 202 ? 7.812 -1.958 -30.749 1.00 97.81 202 HIS A N 1
ATOM 1579 C CA . HIS A 1 202 ? 8.724 -1.049 -31.434 1.00 97.81 202 HIS A CA 1
ATOM 1580 C C . HIS A 1 202 ? 9.840 -1.804 -32.160 1.00 97.81 202 HIS A C 1
ATOM 1582 O O . HIS A 1 202 ? 10.143 -1.483 -33.309 1.00 97.81 202 HIS A O 1
ATOM 1588 N N . LEU A 1 203 ? 10.420 -2.837 -31.539 1.00 97.38 203 LEU A N 1
ATOM 1589 C CA . LEU A 1 203 ? 11.440 -3.684 -32.160 1.00 97.38 203 LEU A CA 1
ATOM 1590 C C . LEU A 1 203 ? 10.902 -4.386 -33.416 1.00 97.38 203 LEU A C 1
ATOM 1592 O O . LEU A 1 203 ? 11.581 -4.405 -34.443 1.00 97.38 203 LEU A O 1
ATOM 1596 N N . ALA A 1 204 ? 9.670 -4.899 -33.364 1.00 97.00 204 ALA A N 1
ATOM 1597 C CA . ALA A 1 204 ? 9.005 -5.513 -34.511 1.00 97.00 204 ALA A CA 1
ATOM 1598 C C . ALA A 1 204 ? 8.755 -4.512 -35.653 1.00 97.00 204 ALA A C 1
ATOM 1600 O O . ALA A 1 204 ? 8.864 -4.872 -36.825 1.00 97.00 204 ALA A O 1
ATOM 1601 N N . LEU A 1 205 ? 8.454 -3.252 -35.320 1.00 97.81 205 LEU A N 1
ATOM 1602 C CA . LEU A 1 205 ? 8.248 -2.185 -36.299 1.00 97.81 205 LEU A CA 1
ATOM 1603 C C . LEU A 1 205 ? 9.548 -1.776 -37.006 1.00 97.81 205 LEU A C 1
ATOM 1605 O O . LEU A 1 205 ? 9.541 -1.547 -38.216 1.00 97.81 205 LEU A O 1
ATOM 1609 N N . ILE A 1 206 ? 10.647 -1.638 -36.260 1.00 97.69 206 ILE A N 1
ATOM 1610 C CA . ILE A 1 206 ? 11.920 -1.155 -36.809 1.00 97.69 206 ILE A CA 1
ATOM 1611 C C . ILE A 1 206 ? 12.744 -2.257 -37.487 1.00 97.69 206 ILE A C 1
ATOM 1613 O O . ILE A 1 206 ? 13.473 -1.972 -38.436 1.00 97.69 206 ILE A O 1
ATOM 1617 N N . GLY A 1 207 ? 12.610 -3.503 -37.027 1.00 97.44 207 GLY A N 1
ATOM 1618 C CA . GLY A 1 207 ? 13.400 -4.642 -37.486 1.00 97.44 207 GLY A CA 1
ATOM 1619 C C . GLY A 1 207 ? 14.823 -4.693 -36.913 1.00 97.44 207 GLY A C 1
ATOM 1620 O O . GLY A 1 207 ? 15.349 -3.721 -36.365 1.00 97.44 207 GLY A O 1
ATOM 1621 N N . ASP A 1 208 ? 15.464 -5.856 -37.055 1.00 96.88 208 ASP A N 1
ATOM 1622 C CA . ASP A 1 208 ? 16.763 -6.136 -36.429 1.00 96.88 208 ASP A CA 1
ATOM 1623 C C . ASP A 1 208 ? 17.914 -5.288 -36.981 1.00 96.88 208 ASP A C 1
ATOM 1625 O O . ASP A 1 208 ? 18.709 -4.771 -36.197 1.00 96.88 208 ASP A O 1
ATOM 1629 N N . ASP A 1 209 ? 17.973 -5.069 -38.298 1.00 98.06 209 ASP A N 1
ATOM 1630 C CA . ASP A 1 209 ? 19.029 -4.256 -38.923 1.00 98.06 209 ASP A CA 1
ATOM 1631 C C . ASP A 1 209 ? 19.030 -2.813 -38.382 1.00 98.06 209 ASP A C 1
ATOM 1633 O O . ASP A 1 209 ? 20.076 -2.201 -38.140 1.00 98.06 209 ASP A O 1
ATOM 1637 N N . GLU A 1 210 ? 17.837 -2.255 -38.167 1.00 98.19 210 GLU A N 1
ATOM 1638 C CA . GLU A 1 210 ? 17.664 -0.922 -37.600 1.00 98.19 210 GLU A CA 1
ATOM 1639 C C . GLU A 1 210 ? 18.073 -0.883 -36.129 1.00 98.19 210 GLU A C 1
ATOM 1641 O O . GLU A 1 210 ? 18.760 0.049 -35.697 1.00 98.19 210 GLU A O 1
ATOM 1646 N N . ALA A 1 211 ? 17.676 -1.897 -35.360 1.00 97.44 211 ALA A N 1
ATOM 1647 C CA . ALA A 1 211 ? 18.041 -2.027 -33.958 1.00 97.44 211 ALA A CA 1
ATOM 1648 C C . ALA A 1 211 ? 19.562 -2.180 -33.776 1.00 97.44 211 ALA A C 1
ATOM 1650 O O . ALA A 1 211 ? 20.134 -1.534 -32.895 1.00 97.44 211 ALA A O 1
ATOM 1651 N N . ASP A 1 212 ? 20.233 -2.947 -34.640 1.00 98.25 212 ASP A N 1
ATOM 1652 C CA . ASP A 1 212 ? 21.695 -3.092 -34.666 1.00 98.25 212 ASP A CA 1
ATOM 1653 C C . ASP A 1 212 ? 22.381 -1.760 -34.957 1.00 98.25 212 ASP A C 1
ATOM 1655 O O . ASP A 1 212 ? 23.303 -1.347 -34.247 1.00 98.25 212 ASP A O 1
ATOM 1659 N N . ARG A 1 213 ? 21.888 -1.031 -35.963 1.00 98.12 213 ARG A N 1
ATOM 1660 C CA . ARG A 1 213 ? 22.409 0.295 -36.296 1.00 98.12 213 ARG A CA 1
ATOM 1661 C C . ARG A 1 213 ? 22.253 1.276 -35.133 1.00 98.12 213 ARG A C 1
ATOM 1663 O O . ARG A 1 213 ? 23.145 2.09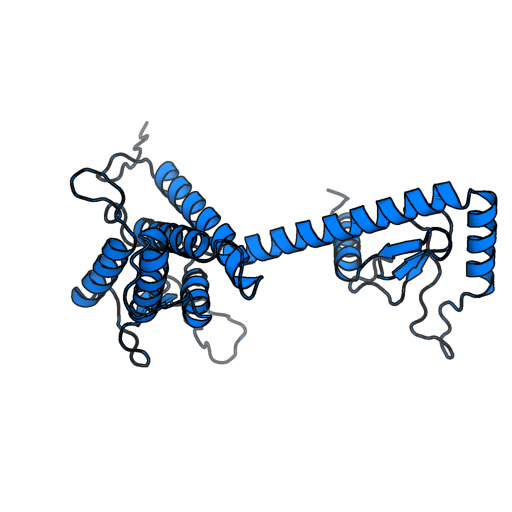4 -34.904 1.00 98.12 213 ARG A O 1
ATOM 1670 N N . ARG A 1 214 ? 21.130 1.233 -34.410 1.00 97.75 214 ARG A N 1
ATOM 1671 C CA . ARG A 1 214 ? 20.908 2.066 -33.216 1.00 97.75 214 ARG A CA 1
ATOM 1672 C C . ARG A 1 214 ? 21.827 1.672 -32.064 1.00 97.75 214 ARG A C 1
ATOM 1674 O O . ARG A 1 214 ? 22.379 2.564 -31.429 1.00 97.75 214 ARG A O 1
ATOM 1681 N N . ALA A 1 215 ? 22.038 0.379 -31.828 1.00 97.31 215 ALA A N 1
ATOM 1682 C CA . ALA A 1 215 ? 22.967 -0.095 -30.806 1.00 97.31 215 ALA A CA 1
ATOM 1683 C C . ALA A 1 215 ? 24.412 0.343 -31.094 1.00 97.31 215 ALA A C 1
ATOM 1685 O O . ALA A 1 215 ? 25.103 0.833 -30.205 1.00 97.31 215 ALA A O 1
ATOM 1686 N N . GLU A 1 216 ? 24.852 0.265 -32.352 1.00 96.94 216 GLU A N 1
ATOM 1687 C CA . GLU A 1 216 ? 26.168 0.772 -32.751 1.00 96.94 216 GLU A CA 1
ATOM 1688 C C . GLU A 1 216 ? 26.278 2.292 -32.572 1.00 96.94 216 GLU A C 1
ATOM 1690 O O . GLU A 1 216 ? 27.277 2.803 -32.062 1.00 96.94 216 GLU A O 1
ATOM 1695 N N . ALA A 1 217 ? 25.228 3.035 -32.935 1.00 96.00 217 ALA A N 1
ATOM 1696 C CA . ALA A 1 217 ? 25.183 4.474 -32.701 1.00 96.00 217 ALA A CA 1
ATOM 1697 C C . ALA A 1 217 ? 25.249 4.816 -31.204 1.00 96.00 217 ALA A C 1
ATOM 1699 O O . ALA A 1 217 ? 25.960 5.754 -30.842 1.00 96.00 217 ALA A O 1
ATOM 1700 N N . ALA A 1 218 ? 24.561 4.048 -30.352 1.00 94.19 218 ALA A N 1
ATOM 1701 C CA . ALA A 1 218 ? 24.612 4.195 -28.903 1.00 94.19 218 ALA A CA 1
ATOM 1702 C C . ALA A 1 218 ? 26.042 4.006 -28.386 1.00 94.19 218 ALA A C 1
ATOM 1704 O O . ALA A 1 218 ? 26.552 4.901 -27.724 1.00 94.19 218 ALA A O 1
ATOM 1705 N N . ARG A 1 219 ? 26.735 2.925 -28.773 1.00 92.44 219 ARG A N 1
ATOM 1706 C CA . ARG A 1 219 ? 28.139 2.687 -28.384 1.00 92.44 219 ARG A CA 1
ATOM 1707 C C . ARG A 1 219 ? 29.075 3.822 -28.779 1.00 92.44 219 ARG A C 1
ATOM 1709 O O . ARG A 1 219 ? 29.941 4.207 -28.006 1.00 92.44 219 ARG A O 1
ATOM 1716 N N . ARG A 1 220 ? 28.901 4.372 -29.981 1.00 92.06 220 ARG A N 1
ATOM 1717 C CA . ARG A 1 220 ? 29.753 5.457 -30.486 1.00 92.06 220 ARG A CA 1
ATOM 1718 C C . ARG A 1 220 ? 29.531 6.784 -29.757 1.00 92.06 220 ARG A C 1
ATOM 1720 O O . ARG A 1 220 ? 30.457 7.584 -29.668 1.00 92.06 220 ARG A O 1
ATOM 1727 N N . LEU A 1 221 ? 28.294 7.061 -29.352 1.00 89.19 221 LEU A N 1
ATOM 1728 C CA . LEU A 1 221 ? 27.903 8.344 -28.759 1.00 89.19 221 LEU A CA 1
ATOM 1729 C C . LEU A 1 221 ? 27.909 8.324 -27.232 1.00 89.19 221 LEU A C 1
ATOM 1731 O O . LEU A 1 221 ? 27.924 9.389 -26.620 1.00 89.19 221 LEU A O 1
ATOM 1735 N N . HIS A 1 222 ? 27.867 7.142 -26.626 1.00 87.94 222 HIS A N 1
ATOM 1736 C CA . HIS A 1 222 ? 27.843 6.996 -25.187 1.00 87.94 222 HIS A CA 1
ATOM 1737 C C . HIS A 1 222 ? 29.166 7.439 -24.563 1.00 87.94 222 HIS A C 1
ATOM 1739 O O . HIS A 1 222 ? 30.252 7.023 -24.968 1.00 87.94 222 HIS A O 1
ATOM 1745 N N . THR A 1 223 ? 29.049 8.275 -23.540 1.00 83.88 223 THR A N 1
ATOM 1746 C CA . THR A 1 223 ? 30.152 8.700 -22.686 1.00 83.88 223 THR A CA 1
ATOM 1747 C C . THR A 1 223 ? 30.036 7.953 -21.365 1.00 83.88 223 THR A C 1
ATOM 1749 O O . THR A 1 223 ? 29.255 8.360 -20.504 1.00 83.88 223 THR A O 1
ATOM 1752 N N . GLY A 1 224 ? 30.782 6.856 -21.233 1.00 81.81 224 GLY A N 1
ATOM 1753 C CA . GLY A 1 224 ? 30.827 6.044 -20.016 1.00 81.81 224 GLY A CA 1
ATOM 1754 C C . GLY A 1 224 ? 31.540 6.743 -18.859 1.00 81.81 224 GLY A C 1
ATOM 1755 O O . GLY A 1 224 ? 31.654 7.976 -18.818 1.00 81.81 224 GLY A O 1
ATOM 1756 N N . TYR A 1 225 ? 32.035 5.951 -17.913 1.00 83.75 225 TYR A N 1
ATOM 1757 C CA . TYR A 1 225 ? 32.741 6.470 -16.747 1.00 83.75 225 TYR A CA 1
ATOM 1758 C C . TYR A 1 225 ? 34.048 7.162 -17.161 1.00 83.75 225 TYR A C 1
ATOM 1760 O O . TYR A 1 225 ? 34.906 6.584 -17.833 1.00 83.75 225 TYR A O 1
ATOM 1768 N N . HIS A 1 226 ? 34.252 8.397 -16.700 1.00 84.81 226 HIS A N 1
ATOM 1769 C CA . HIS A 1 226 ? 35.540 9.075 -16.802 1.00 84.81 226 HIS A CA 1
ATOM 1770 C C . HIS A 1 226 ? 35.862 9.830 -15.504 1.00 84.81 226 HIS A C 1
ATOM 1772 O O . HIS A 1 226 ? 35.167 10.798 -15.196 1.00 84.81 226 HIS A O 1
ATOM 1778 N N . PRO A 1 227 ? 36.968 9.519 -14.793 1.00 84.62 227 PRO A N 1
ATOM 1779 C CA . PRO A 1 227 ? 37.253 10.050 -13.451 1.00 84.62 227 PRO A CA 1
ATOM 1780 C C . PRO A 1 227 ? 37.232 11.578 -13.295 1.00 84.62 227 PRO A C 1
ATOM 1782 O O . PRO A 1 227 ? 37.142 12.081 -12.180 1.00 84.62 227 PRO A O 1
ATOM 1785 N N . LYS A 1 228 ? 37.397 12.328 -14.392 1.00 85.56 228 LYS A N 1
ATOM 1786 C CA . LYS A 1 228 ? 37.447 13.800 -14.387 1.00 85.56 228 LYS A CA 1
ATOM 1787 C C . LYS A 1 228 ? 36.325 14.481 -15.162 1.00 85.56 228 LYS A C 1
ATOM 1789 O O . LYS A 1 228 ? 36.068 15.651 -14.918 1.00 85.56 228 LYS A O 1
ATOM 1794 N N . GLU A 1 229 ? 35.728 13.790 -16.127 1.00 84.50 229 GLU A N 1
ATOM 1795 C CA . GLU A 1 229 ? 34.776 14.400 -17.074 1.00 84.50 229 GLU A CA 1
ATOM 1796 C C . GLU A 1 229 ? 33.366 13.844 -16.882 1.00 84.50 229 GLU A C 1
ATOM 1798 O O . GLU A 1 229 ? 32.401 14.555 -17.133 1.00 84.50 229 GLU A O 1
ATOM 1803 N N . ASN A 1 230 ? 33.256 12.606 -16.392 1.00 82.62 230 ASN A N 1
ATOM 1804 C CA . ASN A 1 230 ? 31.999 11.944 -16.080 1.00 82.62 230 ASN A CA 1
ATOM 1805 C C . ASN A 1 230 ? 32.201 10.921 -14.939 1.00 82.62 230 ASN A C 1
ATOM 1807 O O . ASN A 1 230 ? 32.186 9.713 -15.189 1.00 82.62 230 ASN A O 1
ATOM 1811 N N . PRO A 1 231 ? 32.496 11.375 -13.706 1.00 83.94 231 PRO A N 1
ATOM 1812 C CA . PRO A 1 231 ? 32.818 10.481 -12.592 1.00 83.94 231 PRO A CA 1
ATOM 1813 C C . PRO A 1 231 ? 31.623 9.637 -12.131 1.00 83.94 231 PRO A C 1
ATOM 1815 O O . PRO A 1 231 ? 31.835 8.603 -11.517 1.00 83.94 231 PRO A O 1
ATOM 1818 N N . ASP A 1 232 ? 30.398 10.037 -12.463 1.00 82.88 232 ASP A N 1
ATOM 1819 C CA . ASP A 1 232 ? 29.176 9.279 -12.160 1.00 82.88 232 ASP A CA 1
ATOM 1820 C C . ASP A 1 232 ? 28.651 8.526 -13.399 1.00 82.88 232 ASP A C 1
ATOM 1822 O O . ASP A 1 232 ? 27.518 8.045 -13.425 1.00 82.88 232 ASP A O 1
ATOM 1826 N N . GLY A 1 233 ? 29.456 8.470 -14.467 1.00 83.38 233 GLY A N 1
ATOM 1827 C CA . GLY A 1 233 ? 29.098 7.804 -15.710 1.00 83.38 233 GLY A CA 1
ATOM 1828 C C . GLY A 1 233 ? 28.945 6.303 -15.520 1.00 83.38 233 GLY A C 1
ATOM 1829 O O . GLY A 1 233 ? 29.806 5.665 -14.923 1.00 83.38 233 GLY A O 1
ATOM 1830 N N . VAL A 1 234 ? 27.878 5.738 -16.078 1.00 87.00 234 VAL A N 1
ATOM 1831 C CA . VAL A 1 234 ? 27.625 4.294 -16.070 1.00 87.00 234 VAL A CA 1
ATOM 1832 C C . VAL A 1 234 ? 27.824 3.753 -17.474 1.00 87.00 234 VAL A C 1
ATOM 1834 O O . VAL A 1 234 ? 27.310 4.337 -18.423 1.00 87.00 234 VAL A O 1
ATOM 1837 N N . GLU A 1 235 ? 28.551 2.646 -17.602 1.00 89.56 235 GLU A N 1
ATOM 1838 C CA . GLU A 1 235 ? 28.772 1.978 -18.888 1.00 89.56 235 GLU A CA 1
ATOM 1839 C C . GLU A 1 235 ? 27.468 1.441 -19.500 1.00 89.56 235 GLU A C 1
ATOM 1841 O O . GLU A 1 235 ? 26.525 1.073 -18.793 1.00 89.56 235 GLU A O 1
ATOM 1846 N N . LEU A 1 236 ? 27.431 1.328 -20.834 1.00 93.00 236 LEU A N 1
ATOM 1847 C CA . LEU A 1 236 ? 26.330 0.649 -21.519 1.00 93.00 236 LEU A CA 1
ATOM 1848 C C . LEU A 1 236 ? 26.275 -0.830 -21.137 1.00 93.00 236 LEU A C 1
ATOM 1850 O O . LEU A 1 236 ? 27.256 -1.568 -21.286 1.00 93.00 236 LEU A O 1
ATOM 1854 N N . SER A 1 237 ? 25.080 -1.279 -20.773 1.00 93.50 237 SER A N 1
ATOM 1855 C CA . SER A 1 237 ? 24.778 -2.680 -20.507 1.00 93.50 237 SER A CA 1
ATOM 1856 C C . SER A 1 237 ? 23.908 -3.296 -21.602 1.00 93.50 237 SER A C 1
ATOM 1858 O O . SER A 1 237 ? 23.370 -2.617 -22.492 1.00 93.50 237 SER A O 1
ATOM 1860 N N . ASP A 1 238 ? 23.797 -4.620 -21.558 1.00 95.75 238 ASP A N 1
ATOM 1861 C CA . ASP A 1 238 ? 22.902 -5.363 -22.431 1.00 95.75 238 ASP A CA 1
ATOM 1862 C C . ASP A 1 238 ? 21.445 -5.107 -22.048 1.00 95.75 238 ASP A C 1
ATOM 1864 O O . ASP A 1 238 ? 21.037 -5.215 -20.890 1.00 95.75 238 ASP A O 1
ATOM 1868 N N . CYS A 1 239 ? 20.635 -4.767 -23.047 1.00 96.56 239 CYS A N 1
ATOM 1869 C CA . CYS A 1 239 ? 19.203 -4.618 -22.851 1.00 96.56 239 CYS A CA 1
ATOM 1870 C C . CYS A 1 239 ? 18.545 -5.996 -22.660 1.00 96.56 239 CYS A C 1
ATOM 1872 O O . CYS A 1 239 ? 18.724 -6.859 -23.519 1.00 96.56 239 CYS A O 1
ATOM 1874 N N . PRO A 1 240 ? 17.703 -6.198 -21.628 1.00 95.25 240 PRO A N 1
ATOM 1875 C CA . PRO A 1 240 ? 17.038 -7.484 -21.393 1.00 95.25 240 PRO A CA 1
ATOM 1876 C C . PRO A 1 240 ? 15.958 -7.826 -22.435 1.00 95.25 240 PRO A C 1
ATOM 1878 O O . PRO A 1 240 ? 15.503 -8.963 -22.490 1.00 95.25 240 PRO A O 1
ATOM 1881 N N . VAL A 1 241 ? 15.530 -6.855 -23.253 1.00 97.25 241 VAL A N 1
ATOM 1882 C CA . VAL A 1 241 ? 14.499 -7.052 -24.286 1.00 97.25 241 VAL A CA 1
ATOM 1883 C C . VAL A 1 241 ? 15.131 -7.417 -25.627 1.00 97.25 241 VAL A C 1
ATOM 1885 O O . VAL A 1 241 ? 14.816 -8.451 -26.209 1.00 97.25 241 VAL A O 1
ATOM 1888 N N . CYS A 1 242 ? 16.031 -6.568 -26.133 1.00 97.25 242 CYS A N 1
ATOM 1889 C CA . CYS A 1 242 ? 16.611 -6.736 -27.469 1.00 97.25 242 CYS A CA 1
ATOM 1890 C C . CYS A 1 242 ? 18.025 -7.333 -27.475 1.00 97.25 242 CYS A C 1
ATOM 1892 O O . CYS A 1 242 ? 18.588 -7.491 -28.559 1.00 97.25 242 CYS A O 1
ATOM 1894 N N . TRP A 1 243 ? 18.592 -7.623 -26.296 1.00 96.94 243 TRP A N 1
ATOM 1895 C CA . TRP A 1 243 ? 19.896 -8.272 -26.075 1.00 96.94 243 TRP A CA 1
ATOM 1896 C C . TRP A 1 243 ? 21.101 -7.566 -26.700 1.00 96.94 243 TRP A C 1
ATOM 1898 O O . TRP A 1 243 ? 22.161 -8.157 -26.888 1.00 96.94 243 TRP A O 1
ATOM 1908 N N . ARG A 1 244 ? 20.948 -6.284 -27.031 1.00 96.94 244 ARG A N 1
ATOM 1909 C CA . ARG A 1 244 ? 22.020 -5.440 -27.557 1.00 96.94 244 ARG A CA 1
ATOM 1910 C C . ARG A 1 244 ? 22.604 -4.598 -26.433 1.00 96.94 244 ARG A C 1
ATOM 1912 O O . ARG A 1 244 ? 21.847 -4.059 -25.621 1.00 96.94 244 ARG A O 1
ATOM 1919 N N . GLN A 1 245 ? 23.921 -4.407 -26.460 1.00 96.06 245 GLN A N 1
ATOM 1920 C CA . GLN A 1 245 ? 24.640 -3.487 -25.579 1.00 96.06 245 GLN A CA 1
ATOM 1921 C C . GLN A 1 245 ? 24.309 -2.027 -25.930 1.00 96.06 245 GLN A C 1
ATOM 1923 O O . GLN A 1 245 ? 25.034 -1.349 -26.660 1.00 96.06 245 GLN A O 1
ATOM 1928 N N . ALA A 1 246 ? 23.142 -1.580 -25.482 1.00 96.56 246 ALA A N 1
ATOM 1929 C CA . ALA A 1 246 ? 22.550 -0.287 -25.812 1.00 96.56 246 ALA A CA 1
ATOM 1930 C C . ALA A 1 246 ? 21.657 0.254 -24.686 1.00 96.56 246 ALA A C 1
ATOM 1932 O O . ALA A 1 246 ? 20.935 1.230 -24.899 1.00 96.56 246 ALA A O 1
ATOM 1933 N N . PHE A 1 247 ? 21.645 -0.397 -23.520 1.00 96.69 247 PHE A N 1
ATOM 1934 C CA . PHE A 1 247 ? 20.942 0.098 -22.347 1.00 96.69 247 PHE A CA 1
ATOM 1935 C C . PHE A 1 247 ? 21.832 1.094 -21.608 1.00 96.69 247 PHE A C 1
ATOM 1937 O O . PHE A 1 247 ? 22.939 0.760 -21.198 1.00 96.69 247 PHE A O 1
ATOM 1944 N N . SER A 1 248 ? 21.349 2.326 -21.472 1.00 94.19 248 SER A N 1
ATOM 1945 C CA . SER A 1 248 ? 22.053 3.398 -20.780 1.00 94.19 248 SER A CA 1
ATOM 1946 C C . SER A 1 248 ? 21.365 3.658 -19.455 1.00 94.19 248 SER A C 1
ATOM 1948 O O . SER A 1 248 ? 20.273 4.230 -19.419 1.00 94.19 248 SER A O 1
ATOM 1950 N N . ALA A 1 249 ? 22.015 3.248 -18.370 1.00 92.88 249 ALA A N 1
ATOM 1951 C CA . ALA A 1 249 ? 21.591 3.634 -17.036 1.00 92.88 249 ALA A CA 1
ATOM 1952 C C . ALA A 1 249 ? 21.897 5.122 -16.804 1.00 92.88 249 ALA A C 1
ATOM 1954 O O . ALA A 1 249 ? 22.917 5.638 -17.259 1.00 92.88 249 ALA A O 1
ATOM 1955 N N . THR A 1 250 ? 20.998 5.827 -16.123 1.00 89.44 250 THR A N 1
ATOM 1956 C CA . THR A 1 250 ? 21.177 7.243 -15.764 1.00 89.44 250 THR A CA 1
ATOM 1957 C C . THR A 1 250 ? 22.038 7.422 -14.519 1.00 89.44 250 THR A C 1
ATOM 1959 O O . THR A 1 250 ? 22.607 8.490 -14.320 1.00 89.44 250 THR A O 1
ATOM 1962 N N . ARG A 1 251 ? 22.115 6.385 -13.683 1.00 87.81 251 ARG A N 1
ATOM 1963 C CA . ARG A 1 251 ? 22.927 6.289 -12.468 1.00 87.81 251 ARG A CA 1
ATOM 1964 C C . ARG A 1 251 ? 23.094 4.820 -12.082 1.00 87.81 251 ARG A C 1
ATOM 1966 O O . ARG A 1 251 ? 22.327 3.977 -12.556 1.00 87.81 251 ARG A O 1
ATOM 1973 N N . GLU A 1 252 ? 24.063 4.520 -11.225 1.00 86.69 252 GLU A N 1
ATOM 1974 C CA . GLU A 1 252 ? 24.165 3.197 -10.602 1.00 86.69 252 GLU A CA 1
ATOM 1975 C C . GLU A 1 252 ? 22.935 2.909 -9.725 1.00 86.69 252 GLU A C 1
ATOM 1977 O O . GLU A 1 252 ? 22.252 3.827 -9.257 1.00 86.69 252 GLU A O 1
ATOM 1982 N N . ASP A 1 253 ? 22.619 1.627 -9.530 1.00 87.81 253 ASP A N 1
ATOM 1983 C CA . ASP A 1 253 ? 21.628 1.235 -8.530 1.00 87.81 253 ASP A CA 1
ATOM 1984 C C . ASP A 1 253 ? 22.203 1.362 -7.116 1.00 87.81 253 ASP A C 1
ATOM 1986 O O . ASP A 1 253 ? 23.409 1.271 -6.892 1.00 87.81 253 ASP A O 1
ATOM 1990 N N . GLU A 1 254 ? 21.315 1.535 -6.144 1.00 86.69 254 GLU A N 1
ATOM 1991 C CA . GLU A 1 254 ? 21.672 1.806 -4.747 1.00 86.69 254 GLU A CA 1
ATOM 1992 C C . GLU A 1 254 ? 22.437 0.659 -4.069 1.00 86.69 254 GLU A C 1
ATOM 1994 O O . GLU A 1 254 ? 23.069 0.867 -3.035 1.00 86.69 254 GLU A O 1
ATOM 1999 N N . LEU A 1 255 ? 22.399 -0.545 -4.648 1.00 88.62 255 LEU A N 1
ATOM 2000 C CA . LEU A 1 255 ? 23.078 -1.729 -4.128 1.00 88.62 255 LEU A CA 1
ATOM 2001 C C . LEU A 1 255 ? 24.348 -2.076 -4.917 1.00 88.62 255 LEU A C 1
ATOM 2003 O O . LEU A 1 255 ? 24.982 -3.082 -4.602 1.00 88.62 255 LEU A O 1
ATOM 2007 N N . ALA A 1 256 ? 24.734 -1.259 -5.904 1.00 86.38 256 ALA A N 1
ATOM 2008 C CA . ALA A 1 256 ? 25.870 -1.485 -6.798 1.00 86.38 256 ALA A CA 1
ATOM 2009 C C . ALA A 1 256 ? 25.849 -2.865 -7.497 1.00 86.38 256 ALA A C 1
ATOM 2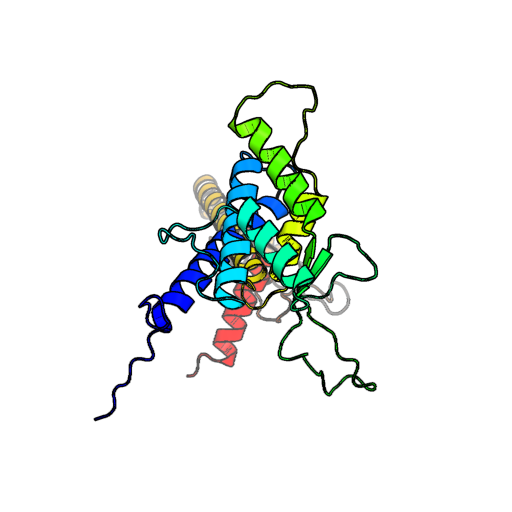011 O O . ALA A 1 256 ? 26.885 -3.508 -7.671 1.00 86.38 256 ALA A O 1
ATOM 2012 N N . MET A 1 257 ? 24.662 -3.336 -7.892 1.00 90.75 257 MET A N 1
ATOM 2013 C CA . MET A 1 257 ? 24.439 -4.625 -8.567 1.00 90.75 257 MET A CA 1
ATOM 2014 C C . MET A 1 257 ? 24.386 -4.516 -10.103 1.00 90.75 257 MET A C 1
ATOM 2016 O O . MET A 1 257 ? 24.094 -5.495 -10.793 1.00 90.75 257 MET A O 1
ATOM 2020 N N . GLY A 1 258 ? 24.640 -3.332 -10.664 1.00 87.94 258 GLY A N 1
ATOM 2021 C CA . GLY A 1 258 ? 24.609 -3.078 -12.106 1.00 87.94 258 GLY A CA 1
ATOM 2022 C C . GLY A 1 258 ? 23.195 -3.033 -12.697 1.00 87.94 258 GLY A C 1
ATOM 2023 O O . GLY A 1 258 ? 23.016 -3.251 -13.894 1.00 87.94 258 GLY A O 1
ATOM 2024 N N . GLN A 1 259 ? 22.177 -2.768 -11.875 1.00 91.75 259 GLN A N 1
ATOM 2025 C CA . GLN A 1 259 ? 20.764 -2.771 -12.262 1.00 91.75 259 GLN A CA 1
ATOM 2026 C C . GLN A 1 259 ? 20.144 -1.374 -12.343 1.00 91.75 259 GLN A C 1
ATOM 2028 O O . GLN A 1 259 ? 18.925 -1.260 -12.238 1.00 91.75 259 GLN A O 1
ATOM 2033 N N . GLY A 1 260 ? 20.938 -0.323 -12.562 1.00 92.81 260 GLY A N 1
ATOM 2034 C CA . GLY A 1 260 ? 20.495 1.079 -12.557 1.00 92.81 260 GLY A CA 1
ATOM 2035 C C . GLY A 1 260 ? 19.283 1.400 -13.457 1.00 92.81 260 GLY A C 1
ATOM 2036 O O . GLY A 1 260 ? 19.039 0.701 -14.450 1.00 92.81 260 GLY A O 1
ATOM 2037 N N . PRO A 1 261 ? 18.499 2.448 -13.131 1.00 95.50 261 PRO A N 1
ATOM 2038 C CA . PRO A 1 261 ? 17.371 2.885 -13.950 1.00 95.50 261 PRO A CA 1
ATOM 2039 C C . PRO A 1 261 ? 17.858 3.532 -15.241 1.00 95.50 261 PRO A C 1
ATOM 2041 O O . PRO A 1 261 ? 18.937 4.120 -15.275 1.00 95.50 261 PRO A O 1
ATOM 2044 N N . GLY A 1 262 ? 17.066 3.471 -16.307 1.00 95.44 262 GLY A N 1
ATOM 2045 C CA . GLY A 1 262 ? 17.497 4.005 -17.596 1.00 95.44 262 GLY A CA 1
ATOM 2046 C C . GLY A 1 262 ? 16.668 3.527 -18.773 1.00 95.44 262 GLY A C 1
ATOM 2047 O O . GLY A 1 262 ? 15.559 3.027 -18.601 1.00 95.44 262 GLY A O 1
ATOM 2048 N N . GLN A 1 263 ? 17.223 3.677 -19.973 1.00 96.88 263 GLN A N 1
ATOM 2049 C CA . GLN A 1 263 ? 16.533 3.343 -21.214 1.00 96.88 263 GLN A CA 1
ATOM 2050 C C . GLN A 1 263 ? 17.459 2.661 -22.223 1.00 96.88 263 GLN A C 1
ATOM 2052 O O . GLN A 1 263 ? 18.652 2.955 -22.315 1.00 96.88 263 GLN A O 1
ATOM 2057 N N . CYS A 1 264 ? 16.896 1.765 -23.032 1.00 97.62 264 CYS A N 1
ATOM 2058 C CA . CYS A 1 264 ? 17.565 1.209 -24.197 1.00 97.62 264 CYS A CA 1
ATOM 2059 C C . CYS A 1 264 ? 17.433 2.123 -25.416 1.00 97.62 264 CYS A C 1
ATOM 2061 O O . CYS A 1 264 ? 16.342 2.308 -25.951 1.00 97.62 264 CYS A O 1
ATOM 2063 N N . PHE A 1 265 ? 18.559 2.587 -25.956 1.00 96.94 265 PHE A N 1
ATOM 2064 C CA . PHE A 1 265 ? 18.572 3.400 -27.176 1.00 96.94 265 PHE A CA 1
ATOM 2065 C C . PHE A 1 265 ? 18.247 2.613 -28.458 1.00 96.94 265 PHE A C 1
ATOM 2067 O O . PHE A 1 265 ? 17.961 3.213 -29.496 1.00 96.94 265 PHE A O 1
ATOM 2074 N N . ALA A 1 266 ? 18.277 1.277 -28.408 1.00 97.44 266 ALA A N 1
ATOM 2075 C CA . ALA A 1 266 ? 17.926 0.433 -29.548 1.00 97.44 266 ALA A CA 1
ATOM 2076 C C . ALA A 1 266 ? 16.413 0.176 -29.639 1.00 97.44 266 ALA A C 1
ATOM 2078 O O . ALA A 1 266 ? 15.803 0.522 -30.651 1.00 97.44 266 ALA A O 1
ATOM 2079 N N . CYS A 1 267 ? 15.812 -0.402 -28.591 1.00 97.56 267 CYS A N 1
ATOM 2080 C CA . CYS A 1 267 ? 14.403 -0.820 -28.592 1.00 97.56 267 CYS A CA 1
ATOM 2081 C C . CYS A 1 267 ? 13.456 0.100 -27.809 1.00 97.56 267 CYS A C 1
ATOM 2083 O O . CYS A 1 267 ? 12.250 -0.080 -27.898 1.00 97.56 267 CYS A O 1
ATOM 2085 N N . GLY A 1 268 ? 13.970 1.083 -27.066 1.00 96.94 268 GLY A N 1
ATOM 2086 C CA . GLY A 1 268 ? 13.147 2.026 -26.307 1.00 96.94 268 GLY A CA 1
ATOM 2087 C C . GLY A 1 268 ? 12.714 1.553 -24.918 1.00 96.94 268 GLY A C 1
ATOM 2088 O O . GLY A 1 268 ? 12.151 2.369 -24.203 1.00 96.94 268 GLY A O 1
ATOM 2089 N N . TYR A 1 269 ? 13.012 0.310 -24.510 1.00 98.25 269 TYR A N 1
ATOM 2090 C CA . TYR A 1 269 ? 12.699 -0.204 -23.165 1.00 98.25 269 TYR A CA 1
ATOM 2091 C C . TYR A 1 269 ? 13.194 0.739 -22.064 1.00 98.25 269 TYR A C 1
ATOM 2093 O O . TYR A 1 269 ? 14.387 1.042 -22.012 1.00 98.25 269 TYR A O 1
ATOM 2101 N N . GLU A 1 270 ? 12.293 1.147 -21.177 1.00 97.75 270 GLU A N 1
ATOM 2102 C CA . GLU A 1 270 ? 12.559 1.985 -20.008 1.00 97.75 270 GLU A CA 1
ATOM 2103 C C . GLU A 1 270 ? 12.458 1.167 -18.718 1.00 97.75 270 GLU A C 1
ATOM 2105 O O . GLU A 1 270 ? 11.461 0.486 -18.479 1.00 97.75 270 GLU A O 1
ATOM 2110 N N . ARG A 1 271 ? 13.476 1.280 -17.862 1.00 96.81 271 ARG A N 1
ATOM 2111 C CA . ARG A 1 271 ? 13.499 0.721 -16.509 1.00 96.81 271 ARG A CA 1
ATOM 2112 C C . ARG A 1 271 ? 13.355 1.848 -15.495 1.00 96.81 271 ARG A C 1
ATOM 2114 O O . ARG A 1 271 ? 14.236 2.707 -15.392 1.00 96.81 271 ARG A O 1
ATOM 2121 N N . SER A 1 272 ? 12.282 1.810 -14.713 1.00 94.62 272 SER A N 1
ATOM 2122 C CA . SER A 1 272 ? 12.043 2.786 -13.649 1.00 94.62 272 SER A CA 1
ATOM 2123 C C . SER A 1 272 ? 13.032 2.622 -12.479 1.00 94.62 272 SER A C 1
ATOM 2125 O O . SER A 1 272 ? 13.594 1.537 -12.290 1.00 94.62 272 SER A O 1
ATOM 2127 N N . PRO A 1 273 ? 13.247 3.665 -11.652 1.00 93.56 273 PRO A N 1
ATOM 2128 C CA . PRO A 1 273 ? 14.014 3.561 -10.405 1.00 93.56 273 PRO A CA 1
ATOM 2129 C C . PRO A 1 273 ? 13.527 2.447 -9.472 1.00 93.56 273 PRO A C 1
ATOM 2131 O O . PRO A 1 273 ? 14.343 1.697 -8.946 1.00 93.56 273 PRO A O 1
ATOM 2134 N N . SER A 1 274 ? 12.212 2.279 -9.325 1.00 91.88 274 SER A N 1
ATOM 2135 C CA . SER A 1 274 ? 11.641 1.234 -8.469 1.00 91.88 274 SER A CA 1
ATOM 2136 C C . SER A 1 274 ? 11.910 -0.169 -9.016 1.00 91.88 274 SER A C 1
ATOM 2138 O O . SER A 1 274 ? 12.286 -1.067 -8.265 1.00 91.88 274 SER A O 1
ATOM 2140 N N . MET A 1 275 ? 11.800 -0.363 -10.335 1.00 94.44 275 MET A N 1
ATOM 2141 C CA . MET A 1 275 ? 12.136 -1.648 -10.952 1.00 94.44 275 MET A CA 1
ATOM 2142 C C . MET A 1 275 ? 13.644 -1.930 -10.893 1.00 94.44 275 MET A C 1
ATOM 2144 O O . MET A 1 275 ? 14.062 -3.064 -10.670 1.00 94.44 275 MET A O 1
ATOM 2148 N N . SER A 1 276 ? 14.474 -0.896 -11.042 1.00 94.06 276 SER A N 1
ATOM 2149 C CA . SER A 1 276 ? 15.922 -0.977 -10.837 1.00 94.06 276 SER A CA 1
ATOM 2150 C C . SER A 1 276 ? 16.269 -1.479 -9.433 1.00 94.06 276 SER A C 1
ATOM 2152 O O . SER A 1 276 ? 17.000 -2.463 -9.306 1.00 94.06 276 SER A O 1
ATOM 2154 N N . TYR A 1 277 ? 15.681 -0.877 -8.395 1.00 92.44 277 TYR A N 1
ATOM 2155 C CA . TYR A 1 277 ? 15.855 -1.311 -7.009 1.00 92.44 277 TYR A CA 1
ATOM 2156 C C . TYR A 1 277 ? 15.403 -2.763 -6.792 1.00 92.44 277 TYR A C 1
ATOM 2158 O O . TYR A 1 277 ? 16.089 -3.536 -6.118 1.00 92.44 277 TYR A O 1
ATOM 2166 N N . HIS A 1 278 ? 14.297 -3.175 -7.419 1.00 90.44 278 HIS A N 1
ATOM 2167 C CA . HIS A 1 278 ? 13.831 -4.559 -7.353 1.00 90.44 278 HIS A CA 1
ATOM 2168 C C . HIS A 1 278 ? 14.852 -5.555 -7.900 1.00 90.44 278 HIS A C 1
ATOM 2170 O O . HIS A 1 278 ? 15.211 -6.522 -7.225 1.00 90.44 278 HIS A O 1
ATOM 2176 N N . LEU A 1 279 ? 15.322 -5.319 -9.128 1.00 91.88 279 LEU A N 1
ATOM 2177 C CA . LEU A 1 279 ? 16.286 -6.193 -9.791 1.00 91.88 279 LEU A CA 1
ATOM 2178 C C . LEU A 1 279 ? 17.602 -6.231 -9.017 1.00 91.88 279 LEU A C 1
ATOM 2180 O O . LEU A 1 279 ? 18.171 -7.307 -8.841 1.00 91.88 279 LEU A O 1
ATOM 2184 N N . ALA A 1 280 ? 18.050 -5.077 -8.517 1.00 92.75 280 ALA A N 1
ATOM 2185 C CA . ALA A 1 280 ? 19.224 -4.976 -7.663 1.00 92.75 280 ALA A CA 1
ATOM 2186 C C . ALA A 1 280 ? 19.063 -5.809 -6.386 1.00 92.75 280 ALA A C 1
ATOM 2188 O O . ALA A 1 280 ? 19.960 -6.564 -6.030 1.00 92.75 280 ALA A O 1
ATOM 2189 N N . THR A 1 281 ? 17.905 -5.737 -5.727 1.00 90.00 281 THR A N 1
ATOM 2190 C CA . THR A 1 281 ? 17.613 -6.509 -4.509 1.00 90.00 281 THR A CA 1
ATOM 2191 C C . THR A 1 281 ? 17.631 -8.012 -4.773 1.00 90.00 281 THR A C 1
ATOM 2193 O O . THR A 1 281 ? 18.248 -8.765 -4.018 1.00 90.00 281 THR A O 1
ATOM 2196 N N . ILE A 1 282 ? 17.008 -8.456 -5.871 1.00 89.75 282 ILE A N 1
ATOM 2197 C CA . ILE A 1 282 ? 17.040 -9.862 -6.293 1.00 89.75 282 ILE A CA 1
ATOM 2198 C C . ILE A 1 282 ? 18.484 -10.315 -6.524 1.00 89.75 282 ILE A C 1
ATOM 2200 O O . ILE A 1 282 ? 18.875 -11.386 -6.061 1.00 89.75 282 ILE A O 1
ATOM 2204 N N . GLU A 1 283 ? 19.283 -9.516 -7.231 1.00 90.00 283 GLU A N 1
ATOM 2205 C CA . GLU A 1 283 ? 20.665 -9.873 -7.545 1.00 90.00 283 GLU A CA 1
ATOM 2206 C C . GLU A 1 283 ? 21.553 -9.882 -6.297 1.00 90.00 283 GLU A C 1
ATOM 2208 O O . GLU A 1 283 ? 22.292 -10.839 -6.074 1.00 90.00 283 GLU A O 1
ATOM 2213 N N . HIS A 1 284 ? 21.395 -8.893 -5.415 1.00 91.06 284 HIS A N 1
ATOM 2214 C CA . HIS A 1 284 ? 22.063 -8.858 -4.119 1.00 91.06 284 HIS A CA 1
ATOM 2215 C C . HIS A 1 284 ? 21.749 -10.111 -3.297 1.00 91.06 284 HIS A C 1
ATOM 2217 O O . HIS A 1 284 ? 22.651 -10.712 -2.711 1.00 91.06 284 HIS A O 1
ATOM 2223 N N . PHE A 1 285 ? 20.482 -10.540 -3.280 1.00 89.19 285 PHE A N 1
ATOM 2224 C CA . PHE A 1 285 ? 20.077 -11.754 -2.581 1.00 89.19 285 PHE A CA 1
ATOM 2225 C C . PHE A 1 285 ? 20.744 -12.999 -3.174 1.00 89.19 285 PHE A C 1
ATOM 2227 O O . PHE A 1 285 ? 21.299 -13.795 -2.420 1.00 89.19 285 PHE A O 1
ATOM 2234 N N . LYS A 1 286 ? 20.766 -13.148 -4.505 1.00 88.75 286 LYS A N 1
ATOM 2235 C CA . LYS A 1 286 ? 21.462 -14.268 -5.163 1.00 88.75 286 LYS A CA 1
ATOM 2236 C C . LYS A 1 286 ? 22.950 -14.292 -4.827 1.00 88.75 286 LYS A C 1
ATOM 2238 O O . LYS A 1 286 ? 23.468 -15.343 -4.478 1.00 88.75 286 LYS A O 1
ATOM 2243 N N . VAL A 1 287 ? 23.627 -13.149 -4.903 1.00 88.44 287 VAL A N 1
ATOM 2244 C CA . VAL A 1 287 ? 25.067 -13.053 -4.617 1.00 88.44 287 VAL A CA 1
ATOM 2245 C C . VAL A 1 287 ? 25.365 -13.382 -3.154 1.00 88.44 287 VAL A C 1
ATOM 2247 O O . VAL A 1 287 ? 26.378 -14.005 -2.852 1.00 88.44 287 VAL A O 1
ATOM 2250 N N . ARG A 1 288 ? 24.496 -12.961 -2.231 1.00 85.88 288 ARG A N 1
ATOM 2251 C CA . ARG A 1 288 ? 24.730 -13.101 -0.790 1.00 85.88 288 ARG A CA 1
ATOM 2252 C C . ARG A 1 288 ? 24.268 -14.439 -0.209 1.00 85.88 288 ARG A C 1
ATOM 2254 O O . ARG A 1 288 ? 24.847 -14.891 0.776 1.00 85.88 288 ARG A O 1
ATOM 2261 N N . TRP A 1 289 ? 23.231 -15.041 -0.784 1.00 83.81 289 TRP A N 1
ATOM 2262 C CA . TRP A 1 289 ? 22.524 -16.191 -0.210 1.00 83.81 289 TRP A CA 1
ATOM 2263 C C . TRP A 1 289 ? 22.281 -17.339 -1.199 1.00 83.81 289 TRP A C 1
ATOM 2265 O O . TRP A 1 289 ? 21.735 -18.359 -0.797 1.00 83.81 289 TRP A O 1
ATOM 2275 N N . GLY A 1 290 ? 22.679 -17.211 -2.468 1.00 64.81 290 GLY A N 1
ATOM 2276 C CA . GLY A 1 290 ? 22.433 -18.214 -3.514 1.00 64.81 290 GLY A CA 1
ATOM 2277 C C . GLY A 1 290 ? 23.267 -19.498 -3.421 1.00 64.81 290 GLY A C 1
ATOM 2278 O O . GLY A 1 290 ? 23.049 -20.400 -4.224 1.00 64.81 290 GLY A O 1
ATOM 2279 N N . ASP A 1 291 ? 24.184 -19.589 -2.454 1.00 61.66 291 ASP A N 1
ATOM 2280 C CA . ASP A 1 291 ? 25.038 -20.762 -2.212 1.00 61.66 291 ASP A CA 1
ATOM 2281 C C . ASP A 1 291 ? 24.477 -21.737 -1.144 1.00 61.66 291 ASP A C 1
ATOM 2283 O O . ASP A 1 291 ? 25.183 -22.668 -0.744 1.00 61.66 291 ASP A O 1
ATOM 2287 N N . TYR A 1 292 ? 23.236 -21.542 -0.670 1.00 48.09 292 TYR A N 1
ATOM 2288 C CA . TYR A 1 292 ? 22.557 -22.425 0.299 1.00 48.09 292 TYR A CA 1
ATOM 2289 C C . TYR A 1 292 ? 21.451 -23.280 -0.325 1.00 48.09 292 TYR A C 1
ATOM 2291 O O . TYR A 1 292 ? 20.628 -22.733 -1.092 1.00 48.09 292 TYR A O 1
#

Foldseek 3Di:
DDPPQPADPVGDGPVVLLVLLVVLLQQLLQLLLQLVVDPDDDPNLVSLQRNQQSLLLLVCCVPPNPPQADPVRHGDGSVVSLVVQVVCVVVVVWPADPVAGQKTWAWDPDFDQDPPDPPSPGPTLIQIQNSVLLVLSNVQSVCVVVVPPDDDNRHDDVSNSVNSVSSCSDPSNVCNVVSNVVVVVVVLVVVLVVLLVQLLVQCVVQDDVQLVVQLVVQVVPADADDVPPHPQGHAFDQDPRNRGSFWGAPGAQPLNLSLHFTAGRRRGRGRDNVNSNVVSVVSVCCVVPVVD